Protein AF-A0A3M0YF06-F1 (afdb_monomer_lite)

Radius of gyration: 19.38 Å; chains: 1; bounding box: 62×37×48 Å

Sequence (190 aa):
MRWPSAFAPLLHLPATRWLQIGAAAVLWGRAWQHLWHDAPFRSLLWNEPIMAPLIGRLGLDWQWWVGSAAVDEGIQTAIRLTGVLYLLAGLVAVFAERPMAKKGRWLLGLATCMLVLLAWMYWLEHWRHLAQFLEYTLQVAFPLLLWRAMSGTGALKWTPGMSRALRIAVALTFAAHGLYALGVYPVPGT

pLDDT: mean 92.28, std 9.37, range [46.97, 98.75]

Secondary structure (DSSP, 8-state):
-PPPGGGHHHHTS-HHHHHHHHHHHHHHHHHHHHHHS--THHHHHT-HHHHHHHHHTTT--HHHHHH-HHHHHHHHHHHHHHHHHHHHHHHHHHTTTSHHHHHTHHHHHHHHHHHHHHHHHHHHHTTT-HHHHHHTHHHHHHHHHHHHHTSSSSSPPP-HHHHHHHHHHHHHHHHHHHHHHTTSSPPTT-

Foldseek 3Di:
DDDPPVCVVVVPDDPLQVLLVLLLVLLLVLLCCLQPHPALLCLQCLPCVRPVVVVVVVVDDSCCCVVPPVNVVVNSVVSNVLSVLSNVLSVLSNCLQDQVSLVVLVSLVVNLVVLLVRLVSQCSVQVNQPLSSLLSLLSSLSSVQSSVLSPDPHGRDDDPVSVVSNVVSVCSNVVSVVCVVVVVGDDPPD

Structure (mmCIF, N/CA/C/O backbone):
data_AF-A0A3M0YF06-F1
#
_entry.id   AF-A0A3M0YF06-F1
#
loop_
_atom_site.group_PDB
_atom_site.id
_atom_site.type_symbol
_atom_site.label_atom_id
_atom_site.label_alt_id
_atom_site.label_comp_id
_atom_site.label_asym_id
_atom_site.label_entity_id
_atom_site.label_seq_id
_atom_site.pdbx_PDB_ins_code
_atom_site.Cartn_x
_atom_site.Cartn_y
_atom_site.Cartn_z
_atom_site.occupancy
_atom_site.B_iso_or_equiv
_atom_site.auth_seq_id
_atom_site.auth_comp_id
_atom_site.auth_asym_id
_atom_site.auth_atom_id
_atom_site.pdbx_PDB_model_num
ATOM 1 N N . MET A 1 1 ? -33.705 15.728 6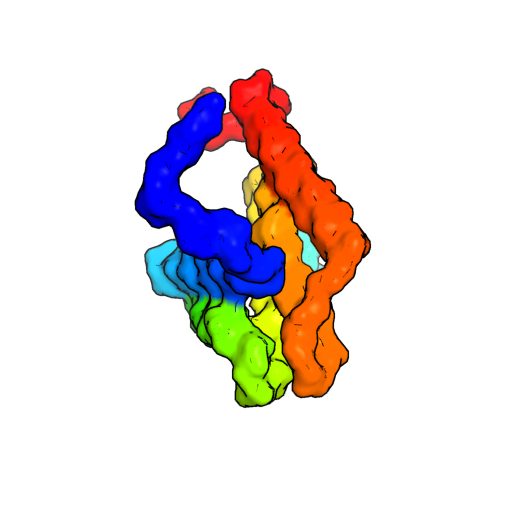.445 1.00 57.69 1 MET A N 1
ATOM 2 C CA . MET A 1 1 ? -33.565 14.570 5.534 1.00 57.69 1 MET A CA 1
ATOM 3 C C . MET A 1 1 ? -33.521 13.308 6.392 1.00 57.69 1 MET A C 1
ATOM 5 O O . MET A 1 1 ? -32.578 13.159 7.159 1.00 57.69 1 MET A O 1
ATOM 9 N N . ARG A 1 2 ? -34.577 12.481 6.403 1.00 58.59 2 ARG A N 1
ATOM 10 C CA . ARG A 1 2 ? -34.585 11.219 7.168 1.00 58.59 2 ARG A CA 1
ATOM 11 C C . ARG A 1 2 ? -33.983 10.135 6.278 1.00 58.59 2 ARG A C 1
ATOM 13 O O . ARG A 1 2 ? -34.489 9.906 5.187 1.00 58.59 2 ARG A O 1
ATOM 20 N N . TRP A 1 3 ? -32.884 9.533 6.718 1.00 58.50 3 TRP A N 1
ATOM 21 C CA . TRP A 1 3 ? -32.275 8.408 6.014 1.00 58.50 3 TRP A CA 1
ATOM 22 C C . TRP A 1 3 ? -33.256 7.223 5.972 1.00 58.50 3 TRP A C 1
ATOM 24 O O . TRP A 1 3 ? -33.981 7.023 6.951 1.00 58.50 3 TRP A O 1
ATOM 34 N N . PRO A 1 4 ? -33.310 6.442 4.877 1.00 73.56 4 PRO A N 1
ATOM 35 C CA . PRO A 1 4 ? -34.167 5.261 4.807 1.00 73.56 4 PRO A CA 1
ATOM 36 C C . PRO A 1 4 ? -33.840 4.288 5.948 1.00 73.56 4 PRO A C 1
ATOM 38 O O . PRO A 1 4 ? -32.666 4.046 6.238 1.00 73.56 4 PRO A O 1
ATOM 41 N N . SER A 1 5 ? -34.866 3.708 6.579 1.00 73.06 5 SER A N 1
ATOM 42 C CA . SER A 1 5 ? -34.737 2.799 7.735 1.00 73.06 5 SER A CA 1
ATOM 43 C C . SER A 1 5 ? -33.795 1.613 7.487 1.00 73.06 5 SER A C 1
ATOM 45 O O . SER A 1 5 ? -33.164 1.127 8.422 1.00 73.06 5 SER A O 1
ATOM 47 N N . ALA A 1 6 ? -33.626 1.209 6.226 1.00 75.81 6 ALA A N 1
ATOM 48 C CA . ALA A 1 6 ? -32.701 0.162 5.800 1.00 75.81 6 ALA A CA 1
ATOM 49 C C . ALA A 1 6 ? -31.216 0.455 6.112 1.00 75.81 6 ALA A C 1
ATOM 51 O O . ALA A 1 6 ? -30.439 -0.480 6.281 1.00 75.81 6 ALA A O 1
ATOM 52 N N . PHE A 1 7 ? -30.807 1.726 6.225 1.00 70.50 7 PHE A N 1
ATOM 53 C CA . PHE A 1 7 ? -29.407 2.103 6.486 1.00 70.50 7 PHE A CA 1
ATOM 54 C C . PHE A 1 7 ? -29.096 2.347 7.966 1.00 70.50 7 PHE A C 1
ATOM 56 O O . PHE A 1 7 ? -27.925 2.476 8.329 1.00 70.50 7 PHE A O 1
ATOM 63 N N . ALA A 1 8 ? -30.113 2.381 8.834 1.00 70.06 8 ALA A N 1
ATOM 64 C CA . ALA A 1 8 ? -29.925 2.604 10.267 1.00 70.06 8 ALA A CA 1
ATOM 65 C C . ALA A 1 8 ? -28.904 1.633 10.904 1.00 70.06 8 ALA A C 1
ATOM 67 O O . ALA A 1 8 ? -28.029 2.110 11.626 1.00 70.06 8 ALA A O 1
ATOM 68 N N . PRO A 1 9 ? -28.889 0.320 10.585 1.00 74.56 9 PRO A N 1
ATOM 69 C CA . PRO A 1 9 ? -27.913 -0.606 11.166 1.00 74.56 9 PRO A CA 1
ATOM 70 C C . PRO A 1 9 ? -26.453 -0.284 10.808 1.00 74.56 9 PRO A C 1
ATOM 72 O O . PRO A 1 9 ? -25.556 -0.504 11.619 1.00 74.56 9 PRO A O 1
ATOM 75 N N . LEU A 1 10 ? -26.202 0.269 9.615 1.00 70.25 10 LEU A N 1
ATOM 76 C CA . LEU A 1 10 ? -24.850 0.599 9.148 1.00 70.25 10 LEU A CA 1
ATOM 77 C C . LEU A 1 10 ? -24.267 1.810 9.887 1.00 70.25 10 LEU A C 1
ATOM 79 O O . LEU A 1 10 ? -23.066 1.852 10.157 1.00 70.25 10 LEU A O 1
ATOM 83 N N . LEU A 1 11 ? -25.114 2.766 10.276 1.00 71.94 11 LEU A N 1
ATOM 84 C CA . LEU A 1 11 ? -24.704 3.948 11.042 1.00 71.94 11 LEU A CA 1
ATOM 85 C C . LEU A 1 11 ? -24.236 3.604 12.465 1.00 71.94 11 LEU A C 1
ATOM 87 O O . LEU A 1 11 ? -23.492 4.378 13.064 1.00 71.94 11 LEU A O 1
ATOM 91 N N . HIS A 1 12 ? -24.631 2.444 12.994 1.00 78.50 12 HIS A N 1
ATOM 92 C CA . HIS A 1 12 ? -24.252 1.987 14.333 1.00 78.50 12 HIS A CA 1
ATOM 93 C C . HIS A 1 12 ? -22.962 1.155 14.364 1.00 78.50 12 HIS A C 1
ATOM 95 O O . HIS A 1 12 ? -22.508 0.769 15.443 1.00 78.50 12 HIS A O 1
ATOM 101 N N . LEU A 1 13 ? -22.345 0.877 13.210 1.00 85.12 13 LEU A N 1
ATOM 102 C CA . LEU A 1 13 ? -21.078 0.152 13.177 1.00 85.12 13 LEU A CA 1
ATOM 103 C C . LEU A 1 13 ? -19.946 0.993 13.790 1.00 85.12 13 LEU A C 1
ATOM 105 O O . LEU A 1 13 ? -19.823 2.185 13.490 1.00 85.12 13 LEU A O 1
ATOM 109 N N . PRO A 1 14 ? -19.059 0.388 14.602 1.00 89.19 14 PRO A N 1
ATOM 110 C CA . PRO A 1 14 ? -17.915 1.105 15.145 1.00 89.19 14 PRO A CA 1
ATOM 111 C C . PRO A 1 14 ? -16.958 1.514 14.017 1.00 89.19 14 PRO A C 1
ATOM 113 O O . PRO A 1 14 ? -16.809 0.806 13.019 1.00 89.19 14 PRO A O 1
ATOM 116 N N . ALA A 1 15 ? -16.235 2.623 14.200 1.00 89.56 15 ALA A N 1
ATOM 117 C CA . ALA A 1 15 ? -15.269 3.132 13.218 1.00 89.56 15 ALA A CA 1
ATOM 118 C C . ALA A 1 15 ? -14.231 2.077 12.781 1.00 89.56 15 ALA A C 1
ATOM 120 O O . ALA A 1 15 ? -13.797 2.049 11.631 1.00 89.56 15 ALA A O 1
ATOM 121 N N . THR A 1 16 ? -13.866 1.160 13.679 1.00 92.38 16 THR A N 1
ATOM 122 C CA . THR A 1 16 ? -12.957 0.043 13.397 1.00 92.38 16 THR A CA 1
ATOM 123 C C . THR A 1 16 ? -13.521 -0.960 12.391 1.00 92.38 16 THR A C 1
ATOM 125 O O . THR A 1 16 ? -12.737 -1.584 11.680 1.00 92.38 16 THR A O 1
ATOM 128 N N . ARG A 1 17 ? -14.847 -1.119 12.291 1.00 94.31 17 ARG A N 1
ATOM 129 C CA . ARG A 1 17 ? -15.477 -1.988 11.287 1.00 94.31 17 ARG A CA 1
ATOM 130 C C . ARG A 1 17 ? -15.431 -1.346 9.905 1.00 94.31 17 ARG A C 1
ATOM 132 O O . ARG A 1 17 ? -15.054 -2.011 8.949 1.00 94.31 17 ARG A O 1
ATOM 139 N N . TRP A 1 18 ? -15.718 -0.049 9.811 1.00 93.81 18 TRP A N 1
ATOM 140 C CA . TRP A 1 18 ? -15.544 0.708 8.566 1.00 93.81 18 TRP A CA 1
ATOM 141 C C . TRP A 1 18 ? -14.097 0.682 8.074 1.00 93.81 18 TRP A C 1
ATOM 143 O O . TRP A 1 18 ? -13.849 0.540 6.881 1.00 93.81 18 TRP A O 1
ATOM 153 N N . LEU A 1 19 ? -13.142 0.738 9.002 1.00 95.12 19 LEU A N 1
ATOM 154 C CA . LEU A 1 19 ? -11.723 0.620 8.693 1.00 95.12 19 LEU A CA 1
ATOM 155 C C . LEU A 1 19 ? -11.355 -0.755 8.108 1.00 95.12 19 LEU A C 1
ATOM 157 O O . LEU A 1 19 ? -10.596 -0.815 7.144 1.00 95.12 19 LEU A O 1
ATOM 161 N N . GLN A 1 20 ? -11.913 -1.842 8.656 1.00 97.06 20 GLN A N 1
ATOM 162 C CA . GLN A 1 20 ? -11.750 -3.198 8.111 1.00 97.06 20 GLN A CA 1
ATOM 163 C C . GLN A 1 20 ? -12.324 -3.304 6.699 1.00 97.06 20 GLN A C 1
ATOM 165 O O . GLN A 1 20 ? -11.632 -3.772 5.800 1.00 97.06 20 GLN A O 1
ATOM 170 N N . ILE A 1 21 ? -13.560 -2.831 6.501 1.00 96.88 21 ILE A N 1
ATOM 171 C CA . ILE A 1 21 ? -14.246 -2.868 5.202 1.00 96.88 21 ILE A CA 1
ATOM 172 C C . ILE A 1 21 ? -13.453 -2.075 4.160 1.00 96.88 21 ILE A C 1
ATOM 174 O O . ILE A 1 21 ? -13.174 -2.599 3.087 1.00 96.88 21 ILE A O 1
ATOM 178 N N . GLY A 1 22 ? -13.038 -0.847 4.485 1.00 97.50 22 GLY A N 1
ATOM 179 C CA . GLY A 1 22 ? -12.260 -0.008 3.574 1.00 97.50 22 GLY A CA 1
ATOM 180 C C . GLY A 1 22 ? -10.907 -0.624 3.213 1.00 97.50 22 GLY A C 1
ATOM 181 O O . GLY A 1 22 ? -10.552 -0.674 2.038 1.00 97.50 22 GLY A O 1
ATOM 182 N N . ALA A 1 23 ? -10.176 -1.163 4.195 1.00 98.31 23 ALA A N 1
ATOM 183 C CA . ALA A 1 23 ? -8.904 -1.836 3.936 1.00 98.31 23 ALA A CA 1
ATOM 184 C C . ALA A 1 23 ? -9.083 -3.097 3.077 1.00 98.31 23 ALA A C 1
ATOM 186 O O . ALA A 1 23 ? -8.336 -3.282 2.120 1.00 98.31 23 ALA A O 1
ATOM 187 N N . ALA A 1 24 ? -10.079 -3.935 3.379 1.00 98.56 24 ALA A N 1
ATOM 188 C CA . ALA A 1 24 ? -10.372 -5.132 2.595 1.00 98.56 24 ALA A CA 1
ATOM 189 C C . ALA A 1 24 ? -10.780 -4.779 1.157 1.00 98.56 24 ALA A C 1
ATOM 191 O O . ALA A 1 24 ? -10.251 -5.367 0.221 1.00 98.56 24 ALA A O 1
ATOM 192 N N . ALA A 1 25 ? -11.650 -3.781 0.973 1.00 98.44 25 ALA A N 1
ATOM 193 C CA . ALA A 1 25 ? -12.094 -3.335 -0.344 1.00 98.44 25 ALA A CA 1
ATOM 194 C C . ALA A 1 25 ? -10.930 -2.816 -1.203 1.00 98.44 25 ALA A C 1
ATOM 196 O O . ALA A 1 25 ? -10.793 -3.226 -2.354 1.00 98.44 25 ALA A O 1
ATOM 197 N N . VAL A 1 26 ? -10.055 -1.973 -0.638 1.00 98.44 26 VAL A N 1
ATOM 198 C CA . VAL A 1 26 ? -8.858 -1.485 -1.344 1.00 98.44 26 VAL A CA 1
ATOM 199 C C . VAL A 1 26 ? -7.937 -2.644 -1.715 1.00 98.44 26 VAL A C 1
ATOM 201 O O . VAL A 1 26 ? -7.529 -2.759 -2.869 1.00 98.44 26 VAL A O 1
ATOM 204 N N . LEU A 1 27 ? -7.612 -3.510 -0.753 1.00 98.75 27 LEU A N 1
ATOM 205 C CA . LEU A 1 27 ? -6.667 -4.602 -0.969 1.00 98.75 27 LEU A CA 1
ATOM 206 C C . LEU A 1 27 ? -7.202 -5.623 -1.973 1.00 98.75 27 LEU A C 1
ATOM 208 O O . LEU A 1 27 ? -6.467 -6.033 -2.861 1.00 98.75 27 LEU A O 1
ATOM 212 N N . TRP A 1 28 ? -8.476 -5.996 -1.906 1.00 98.69 28 TRP A N 1
ATOM 213 C CA . TRP A 1 28 ? -9.060 -6.926 -2.873 1.00 98.69 28 TRP A CA 1
ATOM 214 C C . TRP A 1 28 ? -9.258 -6.309 -4.254 1.00 98.69 28 TRP A C 1
ATOM 216 O O . TRP A 1 28 ? -8.996 -6.986 -5.245 1.00 98.69 28 TRP A O 1
ATOM 226 N N . GLY A 1 29 ? -9.618 -5.025 -4.348 1.00 98.31 29 GLY A N 1
ATOM 227 C CA . GLY A 1 29 ? -9.630 -4.319 -5.632 1.00 98.31 29 GLY A CA 1
ATOM 228 C C . GLY A 1 29 ? -8.241 -4.286 -6.277 1.00 98.31 29 GLY A C 1
ATOM 229 O O . GLY A 1 29 ? -8.093 -4.562 -7.467 1.00 98.31 29 GLY A O 1
ATOM 230 N N . ARG A 1 30 ? -7.196 -4.039 -5.479 1.00 98.00 30 ARG A N 1
ATOM 231 C CA . ARG A 1 30 ? -5.801 -4.048 -5.947 1.00 98.00 30 ARG A CA 1
ATOM 232 C C . ARG A 1 30 ? -5.302 -5.454 -6.268 1.00 98.00 30 ARG A C 1
ATOM 234 O O . ARG A 1 30 ? -4.587 -5.617 -7.253 1.00 98.00 30 ARG A O 1
ATOM 241 N N . ALA A 1 31 ? -5.714 -6.463 -5.502 1.00 98.56 31 ALA A N 1
ATOM 242 C CA . ALA A 1 31 ? -5.454 -7.865 -5.809 1.00 98.56 31 ALA A CA 1
ATOM 243 C C . ALA A 1 31 ? -6.049 -8.243 -7.166 1.00 98.56 31 ALA A C 1
ATOM 245 O O . ALA A 1 31 ? -5.346 -8.811 -7.996 1.00 98.56 31 ALA A O 1
ATOM 246 N N . TRP A 1 32 ? -7.305 -7.858 -7.417 1.00 98.44 32 TRP A N 1
ATOM 247 C CA . TRP A 1 32 ? -7.946 -8.069 -8.709 1.00 98.44 32 TRP A CA 1
ATOM 248 C C . TRP A 1 32 ? -7.145 -7.426 -9.847 1.00 98.44 32 TRP A C 1
ATOM 250 O O . TRP A 1 32 ? -6.790 -8.084 -10.823 1.00 98.44 32 TRP A O 1
ATOM 260 N N . GLN A 1 33 ? -6.766 -6.159 -9.687 1.00 97.69 33 GLN A N 1
ATOM 261 C CA . GLN A 1 33 ? -5.951 -5.472 -10.687 1.00 97.69 33 GLN A CA 1
ATOM 262 C C . GLN A 1 33 ? -4.632 -6.194 -10.982 1.00 97.69 33 GLN A C 1
ATOM 264 O O . GLN A 1 33 ? -4.299 -6.353 -12.141 1.00 97.69 33 GLN A O 1
ATOM 269 N N . HIS A 1 34 ? -3.916 -6.694 -9.977 1.00 98.19 34 HIS A N 1
ATOM 270 C CA . HIS A 1 34 ? -2.615 -7.342 -10.193 1.00 98.19 34 HIS A CA 1
ATOM 271 C C . HIS A 1 34 ? -2.711 -8.784 -10.715 1.00 98.19 34 HIS A C 1
ATOM 273 O O . HIS A 1 34 ? -1.773 -9.288 -11.329 1.00 98.19 34 HIS A O 1
ATOM 279 N N . LEU A 1 35 ? -3.801 -9.495 -10.422 1.00 98.06 35 LEU A N 1
ATOM 280 C CA . LEU A 1 35 ? -3.960 -10.892 -10.833 1.00 98.06 35 LEU A CA 1
ATOM 281 C C . LEU A 1 35 ? -4.481 -11.022 -12.267 1.00 98.06 35 LEU A C 1
ATOM 283 O O . LEU A 1 35 ? -4.109 -11.973 -12.956 1.00 98.06 35 LEU A O 1
ATOM 287 N N . TRP A 1 36 ? -5.315 -10.078 -12.709 1.00 96.25 36 TRP A N 1
ATOM 288 C CA . TRP A 1 36 ? -5.974 -10.129 -14.019 1.00 96.25 36 TRP A CA 1
ATOM 289 C C . TRP A 1 36 ? -5.577 -9.002 -14.974 1.00 96.25 36 TRP A C 1
ATOM 291 O O . TRP A 1 36 ? -5.829 -9.118 -16.172 1.00 96.25 36 TRP A O 1
ATOM 301 N N . HIS A 1 37 ? -4.952 -7.936 -14.479 1.00 94.62 37 HIS A N 1
ATOM 302 C CA . HIS A 1 37 ? -4.468 -6.822 -15.290 1.00 94.62 37 HIS A CA 1
ATOM 303 C C . HIS A 1 37 ? -2.975 -6.576 -15.028 1.00 94.62 37 HIS A C 1
ATOM 305 O O . HIS A 1 37 ? -2.361 -7.209 -14.166 1.00 94.62 37 HIS A O 1
ATOM 311 N N . ASP A 1 38 ? -2.375 -5.685 -15.815 1.00 92.81 38 ASP A N 1
ATOM 312 C CA . ASP A 1 38 ? -0.985 -5.285 -15.610 1.00 92.81 38 ASP A CA 1
ATOM 313 C C . ASP A 1 38 ? -0.872 -4.225 -14.501 1.00 92.81 38 ASP A C 1
ATOM 315 O O . ASP A 1 38 ? -1.839 -3.526 -14.174 1.00 92.81 38 ASP A O 1
ATOM 319 N N . ALA A 1 39 ? 0.317 -4.102 -13.918 1.00 95.38 39 ALA A N 1
ATOM 320 C CA . ALA A 1 39 ? 0.646 -3.057 -12.952 1.00 95.38 39 ALA A CA 1
ATOM 321 C C . ALA A 1 39 ? 1.952 -2.368 -13.376 1.00 95.38 39 ALA A C 1
ATOM 323 O O . ALA A 1 39 ? 2.803 -3.011 -13.991 1.00 95.38 39 ALA A O 1
ATOM 324 N N . PRO A 1 40 ? 2.170 -1.088 -13.022 1.00 95.88 40 PRO A N 1
ATOM 325 C CA . PRO A 1 40 ? 3.246 -0.271 -13.588 1.00 95.88 40 PRO A CA 1
ATOM 326 C C . PRO A 1 40 ? 4.645 -0.604 -13.037 1.00 95.88 40 PRO A C 1
ATOM 328 O O . PRO A 1 40 ? 5.480 0.274 -12.870 1.00 95.88 40 PRO A O 1
ATOM 331 N N . PHE A 1 41 ? 4.959 -1.871 -12.767 1.00 97.56 41 PHE A N 1
ATOM 332 C CA . PHE A 1 41 ? 6.285 -2.297 -12.305 1.00 97.56 41 PHE A CA 1
ATOM 333 C C . PHE A 1 41 ? 7.378 -1.921 -13.308 1.00 97.56 41 PHE A C 1
ATOM 335 O O . PHE A 1 41 ? 8.477 -1.525 -12.920 1.00 97.56 41 PHE A O 1
ATOM 342 N N . ARG A 1 42 ? 7.051 -1.971 -14.602 1.00 96.25 42 ARG A N 1
ATOM 343 C CA . ARG A 1 42 ? 7.933 -1.567 -15.702 1.00 96.25 42 ARG A CA 1
ATOM 344 C C . ARG A 1 42 ? 8.274 -0.074 -15.668 1.00 96.25 42 ARG A C 1
ATOM 346 O O . ARG A 1 42 ? 9.379 0.282 -16.062 1.00 96.25 42 ARG A O 1
ATOM 353 N N . SER A 1 43 ? 7.412 0.788 -15.111 1.00 95.00 43 SER A N 1
ATOM 354 C CA . SER A 1 43 ? 7.709 2.228 -14.980 1.00 95.00 43 SER A CA 1
ATOM 355 C C . SER A 1 43 ? 8.909 2.501 -14.066 1.00 95.00 43 SER A C 1
ATOM 357 O O . SER A 1 43 ? 9.580 3.523 -14.214 1.00 95.00 43 SER A O 1
ATOM 359 N N . LEU A 1 44 ? 9.199 1.572 -13.147 1.00 95.69 44 LEU A N 1
ATOM 360 C CA . LEU A 1 44 ? 10.388 1.575 -12.305 1.00 95.69 44 LEU A CA 1
ATOM 361 C C . LEU A 1 44 ? 11.492 0.683 -12.885 1.00 95.69 44 LEU A C 1
ATOM 363 O O . LEU A 1 44 ? 12.620 1.138 -13.044 1.00 95.69 44 LEU A O 1
ATOM 367 N N . LEU A 1 45 ? 11.182 -0.578 -13.197 1.00 96.69 45 LEU A N 1
ATOM 368 C CA . LEU A 1 45 ? 12.185 -1.594 -13.542 1.00 96.69 45 LEU A CA 1
ATOM 369 C C . LEU A 1 45 ? 12.815 -1.394 -14.928 1.00 96.69 45 LEU A C 1
ATOM 371 O O . LEU A 1 45 ? 13.926 -1.872 -15.159 1.00 96.69 45 LEU A O 1
ATOM 375 N N . TRP A 1 46 ? 12.153 -0.646 -15.811 1.00 96.75 46 TRP A N 1
ATOM 376 C CA . TRP A 1 46 ? 12.701 -0.177 -17.087 1.00 96.75 46 TRP A CA 1
ATOM 377 C C . TRP A 1 46 ? 13.002 1.327 -17.091 1.00 96.75 46 TRP A C 1
ATOM 379 O O . TRP A 1 46 ? 13.191 1.933 -18.143 1.00 96.75 46 TRP A O 1
ATOM 389 N N . ASN A 1 47 ? 13.125 1.943 -15.915 1.00 95.69 47 ASN A N 1
ATOM 390 C CA . ASN A 1 47 ? 13.629 3.305 -15.805 1.00 95.69 47 ASN A CA 1
ATOM 391 C C . ASN A 1 47 ? 15.164 3.307 -15.828 1.00 95.69 47 ASN A C 1
ATOM 393 O O . ASN A 1 47 ? 15.792 3.041 -14.804 1.00 95.69 47 ASN A O 1
ATOM 397 N N . GLU A 1 48 ? 15.769 3.614 -16.978 1.00 95.69 48 GLU A N 1
ATOM 398 C CA . GLU A 1 48 ? 17.229 3.559 -17.165 1.00 95.69 48 GLU A CA 1
ATOM 399 C C . GLU A 1 48 ? 18.016 4.358 -16.110 1.00 95.69 48 GLU A C 1
ATOM 401 O O . GLU A 1 48 ? 18.881 3.763 -15.461 1.00 95.69 48 GLU A O 1
ATOM 406 N N . PRO A 1 49 ? 17.691 5.637 -15.819 1.00 95.44 49 PRO A N 1
ATOM 407 C CA . PRO A 1 49 ? 18.410 6.401 -14.797 1.00 95.44 49 PRO A CA 1
ATOM 408 C C . PRO A 1 49 ? 18.385 5.777 -13.395 1.00 95.44 49 PRO A C 1
ATOM 410 O O . PRO A 1 49 ? 19.319 5.980 -12.619 1.00 95.44 49 PRO A O 1
ATOM 413 N N . ILE A 1 50 ? 17.319 5.051 -13.047 1.00 94.62 50 ILE A N 1
ATOM 414 C CA . ILE A 1 50 ? 17.177 4.410 -11.733 1.00 94.62 50 ILE A CA 1
ATOM 415 C C . ILE A 1 50 ? 17.833 3.028 -11.733 1.00 94.62 50 ILE A C 1
ATOM 417 O O . ILE A 1 50 ? 18.559 2.691 -10.798 1.00 94.62 50 ILE A O 1
ATOM 421 N N . MET A 1 51 ? 17.567 2.218 -12.756 1.00 96.75 51 MET A N 1
ATOM 422 C CA . MET A 1 51 ? 17.873 0.790 -12.742 1.00 96.75 51 MET A CA 1
ATOM 423 C C . MET A 1 51 ? 19.232 0.444 -13.334 1.00 96.75 51 MET A C 1
ATOM 425 O O . MET A 1 51 ? 19.882 -0.447 -12.788 1.00 96.75 51 MET A O 1
ATOM 429 N N . ALA A 1 52 ? 19.707 1.145 -14.370 1.00 96.88 52 ALA A N 1
ATOM 430 C CA . ALA A 1 52 ? 21.000 0.845 -14.991 1.00 96.88 52 ALA A CA 1
ATOM 431 C C . ALA A 1 52 ? 22.169 0.873 -13.979 1.00 96.88 52 ALA A C 1
ATOM 433 O O . ALA A 1 52 ? 22.950 -0.083 -13.949 1.00 96.88 52 ALA A O 1
ATOM 434 N N . PRO A 1 53 ? 22.268 1.855 -13.053 1.00 97.00 53 PRO A N 1
ATOM 435 C CA . PRO A 1 53 ? 23.313 1.842 -12.028 1.00 97.00 53 PRO A CA 1
ATOM 436 C C . PRO A 1 53 ? 23.192 0.680 -11.032 1.00 97.00 53 PRO A C 1
ATOM 438 O O . PRO A 1 53 ? 24.194 0.266 -10.451 1.00 97.00 53 PRO A O 1
ATOM 441 N N . LEU A 1 54 ? 21.979 0.172 -10.788 1.00 96.88 54 LEU A N 1
ATOM 442 C CA . LEU A 1 54 ? 21.729 -0.916 -9.839 1.00 96.88 54 LEU A CA 1
ATOM 443 C C . LEU A 1 54 ? 22.084 -2.272 -10.447 1.00 96.88 54 LEU A C 1
ATOM 445 O O . LEU A 1 54 ? 22.806 -3.047 -9.823 1.00 96.88 54 LEU A O 1
ATOM 449 N N . ILE A 1 55 ? 21.627 -2.539 -11.669 1.00 96.69 55 ILE A N 1
ATOM 450 C CA . ILE A 1 55 ? 21.929 -3.793 -12.370 1.00 96.69 55 ILE A CA 1
ATOM 451 C C . ILE A 1 55 ? 23.390 -3.839 -12.837 1.00 96.69 55 ILE A C 1
ATOM 453 O O . ILE A 1 55 ? 23.995 -4.908 -12.840 1.00 96.69 55 ILE A O 1
ATOM 457 N N . GLY A 1 56 ? 23.999 -2.684 -13.127 1.00 96.38 56 GLY A N 1
ATOM 458 C CA . GLY A 1 56 ? 25.419 -2.591 -13.460 1.00 96.38 56 GLY A CA 1
ATOM 459 C C . GLY A 1 56 ? 26.321 -3.042 -12.307 1.00 96.38 56 GLY A C 1
ATOM 460 O O . GLY A 1 56 ? 27.353 -3.665 -12.541 1.00 96.38 56 GLY A O 1
ATOM 461 N N . ARG A 1 57 ? 25.901 -2.848 -11.044 1.00 96.81 57 ARG A N 1
ATOM 462 C CA . ARG A 1 57 ? 26.599 -3.414 -9.866 1.00 96.81 57 ARG A CA 1
ATOM 463 C C . ARG A 1 57 ? 26.540 -4.941 -9.808 1.00 96.81 57 ARG A C 1
ATOM 465 O O . ARG A 1 57 ? 27.351 -5.545 -9.115 1.00 96.81 57 ARG A O 1
ATOM 472 N N . LEU A 1 58 ? 25.590 -5.550 -10.514 1.00 95.00 58 LEU A N 1
ATOM 473 C CA . LEU A 1 58 ? 25.458 -6.997 -10.678 1.00 95.00 58 LEU A CA 1
ATOM 474 C C . LEU A 1 58 ? 26.148 -7.498 -11.961 1.00 95.00 58 LEU A C 1
ATOM 476 O O . LEU A 1 58 ? 26.055 -8.681 -12.271 1.00 95.00 58 LEU A O 1
ATOM 480 N N . GLY A 1 59 ? 26.829 -6.615 -12.707 1.00 96.12 59 GLY A N 1
ATOM 481 C CA . GLY A 1 59 ? 27.502 -6.945 -13.966 1.00 96.12 59 GLY A CA 1
ATOM 482 C C . GLY A 1 59 ? 26.558 -7.145 -15.154 1.00 96.12 59 GLY A C 1
ATOM 483 O O . GLY A 1 59 ? 26.962 -7.744 -16.147 1.00 96.12 59 GLY A O 1
ATOM 484 N N . LEU A 1 60 ? 25.308 -6.684 -15.056 1.00 96.00 60 LEU A N 1
ATOM 485 C CA . LEU A 1 60 ? 24.309 -6.832 -16.114 1.00 96.00 60 LEU A CA 1
ATOM 486 C C . LEU A 1 60 ? 24.297 -5.612 -17.040 1.00 96.00 60 LEU A C 1
ATOM 488 O O . LEU A 1 60 ? 24.375 -4.473 -16.579 1.00 96.00 60 LEU A O 1
ATOM 492 N N . ASP A 1 61 ? 24.150 -5.868 -18.340 1.00 96.25 61 ASP A N 1
ATOM 493 C CA . ASP A 1 61 ? 23.983 -4.835 -19.360 1.00 96.25 61 ASP A CA 1
ATOM 494 C C . ASP A 1 61 ? 22.526 -4.346 -19.442 1.00 96.25 61 ASP A C 1
ATOM 496 O O . ASP A 1 61 ? 21.578 -5.119 -19.270 1.00 96.25 61 ASP A O 1
ATOM 500 N N . TRP A 1 62 ? 22.351 -3.054 -19.730 1.00 97.62 62 TRP A N 1
ATOM 501 C CA . TRP A 1 62 ? 21.032 -2.433 -19.832 1.00 97.62 62 TRP A CA 1
ATOM 502 C C . TRP A 1 62 ? 20.202 -2.999 -20.985 1.00 97.62 62 TRP A C 1
ATOM 504 O O . TRP A 1 62 ? 19.033 -3.326 -20.777 1.00 97.62 62 TRP A O 1
ATOM 514 N N . GLN A 1 63 ? 20.795 -3.166 -22.173 1.00 97.38 63 GLN A N 1
ATOM 515 C CA . GLN A 1 63 ? 20.082 -3.685 -23.345 1.00 97.38 63 GLN A CA 1
ATOM 516 C C . GLN A 1 63 ? 1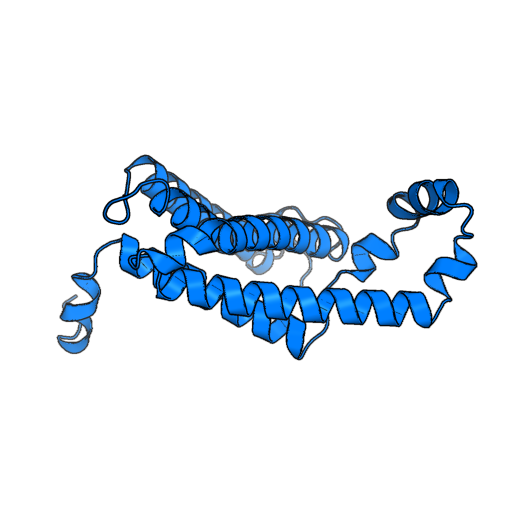9.657 -5.134 -23.123 1.00 97.38 63 GLN A C 1
ATOM 518 O O . GLN A 1 63 ? 18.533 -5.510 -23.457 1.00 97.38 63 GLN A O 1
ATOM 523 N N . TRP A 1 64 ? 20.518 -5.931 -22.485 1.00 96.81 64 TRP A N 1
ATOM 524 C CA . TRP A 1 64 ? 20.137 -7.273 -22.054 1.00 96.81 64 TRP A CA 1
ATOM 525 C C . TRP A 1 64 ? 18.971 -7.248 -21.056 1.00 96.81 64 TRP A C 1
ATOM 527 O O . TRP A 1 64 ? 18.019 -8.005 -21.218 1.00 96.81 64 TRP A O 1
ATOM 537 N N . TRP A 1 65 ? 19.006 -6.372 -20.047 1.00 97.19 65 TRP A N 1
ATOM 538 C CA . TRP A 1 65 ? 17.974 -6.303 -19.006 1.00 97.19 65 TRP A CA 1
ATOM 539 C C . TRP A 1 65 ? 16.586 -5.971 -19.555 1.00 97.19 65 TRP A C 1
ATOM 541 O O . TRP A 1 65 ? 15.618 -6.653 -19.217 1.00 97.19 65 TRP A O 1
ATOM 551 N N . VAL A 1 66 ? 16.479 -4.953 -20.411 1.00 97.25 66 VAL A N 1
ATOM 552 C CA . VAL A 1 66 ? 15.186 -4.552 -20.995 1.00 97.25 66 VAL A CA 1
ATOM 553 C C . VAL A 1 66 ? 14.745 -5.459 -22.145 1.00 97.25 66 VAL A C 1
ATOM 555 O O . VAL A 1 66 ? 13.548 -5.600 -22.375 1.00 97.25 66 VAL A O 1
ATOM 558 N N . GLY A 1 67 ? 15.688 -6.090 -22.853 1.00 97.19 67 GLY A N 1
ATOM 559 C CA . GLY A 1 67 ? 15.408 -7.003 -23.966 1.00 97.19 67 GLY A CA 1
ATOM 560 C C . GLY A 1 67 ? 15.179 -8.464 -23.559 1.00 97.19 67 GLY A C 1
ATOM 561 O O . GLY A 1 67 ? 14.820 -9.286 -24.403 1.00 97.19 67 GLY A O 1
ATOM 562 N N . SER A 1 68 ? 15.401 -8.821 -22.292 1.00 97.19 68 SER A N 1
ATOM 563 C CA . SER A 1 68 ? 15.309 -10.202 -21.811 1.00 97.19 68 SER A CA 1
ATOM 564 C C . SER A 1 68 ? 13.868 -10.616 -21.510 1.00 97.19 68 SER A C 1
ATOM 566 O O . SER A 1 68 ? 13.234 -10.102 -20.587 1.00 97.19 68 SER A O 1
ATOM 568 N N . ALA A 1 69 ? 13.387 -11.642 -22.218 1.00 97.56 69 ALA A N 1
ATOM 569 C CA . ALA A 1 69 ? 12.092 -12.267 -21.943 1.00 97.56 69 ALA A CA 1
ATOM 570 C C . ALA A 1 69 ? 12.003 -12.828 -20.511 1.00 97.56 69 ALA A C 1
ATOM 572 O O . ALA A 1 69 ? 10.965 -12.720 -19.868 1.00 97.56 69 ALA A O 1
ATOM 573 N N . ALA A 1 70 ? 13.107 -13.357 -19.971 1.00 97.31 70 ALA A N 1
ATOM 574 C CA . ALA A 1 70 ? 13.142 -13.879 -18.606 1.00 97.31 70 ALA A CA 1
ATOM 575 C C . ALA A 1 70 ? 12.965 -12.772 -17.551 1.00 97.31 70 ALA A C 1
ATOM 577 O O . ALA A 1 70 ? 12.341 -12.996 -16.513 1.00 97.31 70 ALA A O 1
ATOM 578 N N . VAL A 1 71 ? 13.497 -11.569 -17.809 1.00 97.38 71 VAL A N 1
ATOM 579 C CA . VAL A 1 71 ? 13.279 -10.410 -16.931 1.00 97.38 71 VAL A CA 1
ATOM 580 C C . VAL A 1 71 ? 11.811 -9.999 -16.980 1.00 97.38 71 VAL A C 1
ATOM 582 O O . VAL A 1 71 ? 11.205 -9.836 -15.922 1.00 97.38 71 VAL A O 1
ATOM 585 N N . ASP A 1 72 ? 11.216 -9.898 -18.170 1.00 97.75 72 ASP A N 1
ATOM 586 C CA . ASP A 1 72 ? 9.804 -9.528 -18.319 1.00 97.75 72 ASP A CA 1
ATOM 587 C C . ASP A 1 72 ? 8.848 -10.541 -17.654 1.00 97.75 72 ASP A C 1
ATOM 589 O O . ASP A 1 72 ? 7.947 -10.155 -16.904 1.00 97.75 72 ASP A O 1
ATOM 593 N N . GLU A 1 73 ? 9.098 -11.844 -17.811 1.00 98.06 73 GLU A N 1
ATOM 594 C CA . GLU A 1 73 ? 8.363 -12.901 -17.100 1.00 98.06 73 GLU A CA 1
ATOM 595 C C . GLU A 1 73 ? 8.530 -12.804 -15.575 1.00 98.06 73 GLU A C 1
ATOM 597 O O . GLU A 1 73 ? 7.573 -13.010 -14.813 1.00 98.06 73 GLU A O 1
ATOM 602 N N . GLY A 1 74 ? 9.731 -12.449 -15.111 1.00 98.19 74 GLY A N 1
ATOM 603 C CA . GLY A 1 74 ? 10.012 -12.170 -13.705 1.00 98.19 74 GLY A CA 1
ATOM 604 C C . GLY A 1 74 ? 9.196 -10.989 -13.175 1.00 98.19 74 GLY A C 1
ATOM 605 O O . GLY A 1 74 ? 8.595 -11.089 -12.100 1.00 98.19 74 GLY A O 1
ATOM 606 N N . ILE A 1 75 ? 9.099 -9.903 -13.949 1.00 98.12 75 ILE A N 1
ATOM 607 C CA . ILE A 1 75 ? 8.251 -8.744 -13.634 1.00 98.12 75 ILE A CA 1
ATOM 608 C C . ILE A 1 75 ? 6.784 -9.172 -13.555 1.00 98.12 75 ILE A C 1
ATOM 610 O O . ILE A 1 75 ? 6.111 -8.879 -12.563 1.00 98.12 75 ILE A O 1
ATOM 614 N N . GLN A 1 76 ? 6.298 -9.927 -14.542 1.00 98.12 76 GLN A N 1
ATOM 615 C CA . GLN A 1 76 ? 4.914 -10.400 -14.559 1.00 98.12 76 GLN A CA 1
ATOM 616 C C . GLN A 1 76 ? 4.595 -11.295 -13.355 1.00 98.12 76 GLN A C 1
ATOM 618 O O . GLN A 1 76 ? 3.513 -11.213 -12.764 1.00 98.12 76 GLN A O 1
ATOM 623 N N . THR A 1 77 ? 5.548 -12.136 -12.961 1.00 98.31 77 THR A N 1
ATOM 624 C CA . THR A 1 77 ? 5.435 -12.979 -11.769 1.00 98.31 77 THR A CA 1
ATOM 625 C C . THR A 1 77 ? 5.382 -12.127 -10.503 1.00 98.31 77 THR A C 1
ATOM 627 O O . THR A 1 77 ? 4.512 -12.349 -9.659 1.00 98.31 77 THR A O 1
ATOM 630 N N . ALA A 1 78 ? 6.243 -11.113 -10.378 1.00 98.31 78 ALA A N 1
ATOM 631 C CA . ALA A 1 78 ? 6.248 -10.196 -9.238 1.00 98.31 78 ALA A CA 1
ATOM 632 C C . ALA A 1 78 ? 4.920 -9.427 -9.100 1.00 98.31 78 ALA A C 1
ATOM 634 O O . ALA A 1 78 ? 4.401 -9.291 -7.986 1.00 98.31 78 ALA A O 1
ATOM 635 N N . ILE A 1 79 ? 4.328 -8.994 -10.218 1.00 98.38 79 ILE A N 1
ATOM 636 C CA . ILE A 1 79 ? 2.999 -8.367 -10.248 1.00 98.38 79 ILE A CA 1
ATOM 637 C C . ILE A 1 79 ? 1.950 -9.322 -9.666 1.00 98.38 79 ILE A C 1
ATOM 639 O O . ILE A 1 79 ? 1.260 -8.972 -8.704 1.00 98.38 79 ILE A O 1
ATOM 643 N N . ARG A 1 80 ? 1.879 -10.562 -10.164 1.00 98.56 80 ARG A N 1
ATOM 644 C CA . ARG A 1 80 ? 0.903 -11.556 -9.682 1.00 98.56 80 ARG A CA 1
ATOM 645 C C . ARG A 1 80 ? 1.106 -11.901 -8.206 1.00 98.56 80 ARG A C 1
ATOM 647 O O . ARG A 1 80 ? 0.131 -11.950 -7.456 1.00 98.56 80 ARG A O 1
ATOM 654 N N . LEU A 1 81 ? 2.351 -12.082 -7.759 1.00 98.50 81 LEU A N 1
ATOM 655 C CA . LEU A 1 81 ? 2.674 -12.326 -6.346 1.00 98.50 81 LEU A CA 1
ATOM 656 C C . LEU A 1 81 ? 2.244 -11.158 -5.448 1.00 98.50 81 LEU A C 1
ATOM 658 O O . LEU A 1 81 ? 1.750 -11.382 -4.342 1.00 98.50 81 LEU A O 1
ATOM 662 N N . THR A 1 82 ? 2.362 -9.923 -5.936 1.00 98.62 82 THR A N 1
ATOM 663 C CA . THR A 1 82 ? 1.865 -8.729 -5.238 1.00 98.62 82 THR A CA 1
ATOM 664 C C . THR A 1 82 ? 0.336 -8.748 -5.137 1.00 98.62 82 THR A C 1
ATOM 666 O O . THR A 1 82 ? -0.221 -8.444 -4.081 1.00 98.62 82 THR A O 1
ATOM 669 N N . GLY A 1 83 ? -0.353 -9.217 -6.181 1.00 98.62 83 GLY A N 1
ATOM 670 C CA . GLY A 1 83 ? -1.791 -9.487 -6.139 1.00 98.62 83 GLY A CA 1
ATOM 671 C C . GLY A 1 83 ? -2.184 -10.524 -5.082 1.00 98.62 83 GLY A C 1
ATOM 672 O O . GLY A 1 83 ? -3.106 -10.287 -4.298 1.00 98.62 83 GLY A O 1
ATOM 673 N N . VAL A 1 84 ? -1.447 -11.636 -4.987 1.00 98.75 84 VAL A N 1
ATOM 674 C CA . VAL A 1 84 ? -1.658 -12.655 -3.938 1.00 98.75 84 VAL A CA 1
ATOM 675 C C . VAL A 1 84 ? -1.416 -12.072 -2.543 1.00 98.75 84 VAL A C 1
ATOM 677 O O . VAL A 1 84 ? -2.223 -12.291 -1.637 1.00 98.75 84 VAL A O 1
ATOM 680 N N . LEU A 1 85 ? -0.353 -11.284 -2.362 1.00 98.69 85 LEU A N 1
ATOM 681 C CA . LEU A 1 85 ? -0.088 -10.571 -1.111 1.00 98.69 85 LEU A CA 1
ATOM 682 C C . LEU A 1 85 ? -1.279 -9.689 -0.713 1.00 98.69 85 LEU A C 1
ATOM 684 O O . LEU A 1 85 ? -1.717 -9.747 0.438 1.00 98.69 85 LEU A O 1
ATOM 688 N N . TYR A 1 86 ? -1.822 -8.898 -1.641 1.00 98.75 86 TYR A N 1
ATOM 689 C CA . TYR A 1 86 ? -2.988 -8.059 -1.369 1.00 98.75 86 TYR A CA 1
ATOM 690 C C . TYR A 1 86 ? -4.235 -8.878 -1.029 1.00 98.75 86 TYR A C 1
ATOM 692 O O . TYR A 1 86 ? -4.953 -8.522 -0.093 1.00 98.75 86 TYR A O 1
ATOM 700 N N . LEU A 1 87 ? -4.464 -10.003 -1.709 1.00 98.62 87 LEU A N 1
ATOM 701 C CA . LEU A 1 87 ? -5.578 -10.903 -1.408 1.00 98.62 87 LEU A CA 1
ATOM 702 C C . LEU A 1 87 ? -5.503 -11.425 0.037 1.00 98.62 87 LEU A C 1
ATOM 704 O O . LEU A 1 87 ? -6.473 -11.314 0.796 1.00 98.62 87 LEU A O 1
ATOM 708 N N . LEU A 1 88 ? -4.332 -11.935 0.433 1.00 98.50 88 LEU A N 1
ATOM 709 C CA . LEU A 1 88 ? -4.078 -12.453 1.780 1.00 98.50 88 LEU A CA 1
ATOM 710 C C . LEU A 1 88 ? -4.143 -11.346 2.841 1.00 98.50 88 LEU A C 1
ATOM 712 O O . LEU A 1 88 ? -4.743 -11.538 3.900 1.00 98.50 88 LEU A O 1
ATOM 716 N N . ALA A 1 89 ? -3.586 -10.167 2.563 1.00 98.50 89 ALA A N 1
ATOM 717 C CA . ALA A 1 89 ? -3.680 -9.016 3.457 1.00 98.50 89 ALA A CA 1
ATOM 718 C C . ALA A 1 89 ? -5.135 -8.537 3.624 1.00 98.50 89 ALA A C 1
ATOM 720 O O . ALA A 1 89 ? -5.535 -8.164 4.727 1.00 98.50 89 ALA A O 1
ATOM 721 N N . GLY A 1 90 ? -5.954 -8.603 2.570 1.00 98.44 90 GLY A N 1
ATOM 722 C CA . GLY A 1 90 ? -7.386 -8.310 2.642 1.00 98.44 90 GLY A CA 1
ATOM 723 C C . GLY A 1 90 ? -8.144 -9.304 3.530 1.00 98.44 90 GLY A C 1
ATOM 724 O O . GLY A 1 90 ? -8.987 -8.892 4.326 1.00 98.44 90 GLY A O 1
ATOM 725 N N . LEU A 1 91 ? -7.778 -10.593 3.509 1.00 98.06 91 LEU A N 1
ATOM 726 C CA . LEU A 1 91 ? -8.311 -11.571 4.471 1.00 98.06 91 LEU A CA 1
ATOM 727 C C . LEU A 1 91 ? -7.918 -11.221 5.914 1.00 98.06 91 LEU A C 1
ATOM 729 O O . LEU A 1 91 ? -8.759 -11.275 6.813 1.00 98.06 91 LEU A O 1
ATOM 733 N N . VAL A 1 92 ? -6.668 -10.804 6.147 1.00 97.81 92 VAL A N 1
ATOM 734 C CA . VAL A 1 92 ? -6.242 -10.307 7.469 1.00 97.81 92 VAL A CA 1
ATOM 735 C C . VAL A 1 92 ? -7.081 -9.098 7.893 1.00 97.81 92 VAL A C 1
ATOM 737 O O . VAL A 1 92 ? -7.468 -9.021 9.060 1.00 97.81 92 VAL A O 1
ATOM 740 N N . ALA A 1 93 ? -7.402 -8.186 6.968 1.00 97.94 93 ALA A N 1
ATOM 741 C CA . ALA A 1 93 ? -8.240 -7.025 7.253 1.00 97.94 93 ALA A CA 1
ATOM 742 C C . ALA A 1 93 ? -9.651 -7.419 7.716 1.00 97.94 93 ALA A C 1
ATOM 744 O O . ALA A 1 93 ? -10.117 -6.910 8.735 1.00 97.94 93 ALA A O 1
ATOM 745 N N . VAL A 1 94 ? -10.305 -8.358 7.023 1.00 97.44 94 VAL A N 1
ATOM 746 C CA . VAL A 1 94 ? -11.651 -8.850 7.381 1.00 97.44 94 VAL A CA 1
ATOM 747 C C . VAL A 1 94 ? -11.675 -9.471 8.777 1.00 97.44 94 VAL A C 1
ATOM 749 O O . VAL A 1 94 ? -12.616 -9.267 9.542 1.00 97.44 94 VAL A O 1
ATOM 752 N N . PHE A 1 95 ? -10.628 -10.213 9.135 1.00 96.06 95 PHE A N 1
ATOM 753 C CA . PHE A 1 95 ? -10.555 -10.921 10.411 1.00 96.06 95 PHE A CA 1
ATOM 754 C C . PHE A 1 95 ? -9.747 -10.182 11.482 1.00 96.06 95 PHE A C 1
ATOM 756 O O . PHE A 1 95 ? -9.392 -10.802 12.482 1.00 96.06 95 PHE A O 1
ATOM 763 N N . ALA A 1 96 ? -9.481 -8.880 11.334 1.00 94.94 96 ALA A N 1
ATOM 764 C CA . ALA A 1 96 ? -8.533 -8.122 12.163 1.00 94.94 96 ALA A CA 1
ATOM 765 C C . ALA A 1 96 ? -8.785 -8.184 13.687 1.00 94.94 96 ALA A C 1
ATOM 767 O O . ALA A 1 96 ? -7.862 -8.013 14.485 1.00 94.94 96 ALA A O 1
ATOM 768 N N . GLU A 1 97 ? -10.024 -8.445 14.109 1.00 91.31 97 GLU A N 1
ATOM 769 C CA . GLU A 1 97 ? -10.403 -8.615 15.520 1.00 91.31 97 GLU A CA 1
ATOM 770 C C . GLU A 1 97 ? -10.003 -9.983 16.100 1.00 91.31 97 GLU A C 1
ATOM 772 O O . GLU A 1 97 ? -9.901 -10.138 17.318 1.00 91.31 97 GLU A O 1
ATOM 777 N N . ARG A 1 98 ? -9.757 -10.985 15.249 1.00 91.44 98 ARG A N 1
ATOM 778 C CA . ARG A 1 98 ? -9.416 -12.352 15.655 1.00 91.44 98 ARG A CA 1
ATOM 779 C C . ARG A 1 98 ? -7.932 -12.453 16.042 1.00 91.44 98 ARG A C 1
ATOM 781 O O . ARG A 1 98 ? -7.079 -11.914 15.335 1.00 91.44 98 ARG A O 1
ATOM 788 N N . PRO A 1 99 ? -7.575 -13.220 17.092 1.00 89.12 99 PRO A N 1
ATOM 789 C CA . PRO A 1 99 ? -6.180 -13.387 17.514 1.00 89.12 99 PRO A CA 1
ATOM 790 C C . PRO A 1 99 ? -5.243 -13.889 16.405 1.00 89.12 99 PRO A C 1
ATOM 792 O O . PRO A 1 99 ? -4.098 -13.452 16.322 1.00 89.12 99 PRO A O 1
ATOM 795 N N . MET A 1 100 ? -5.727 -14.768 15.520 1.00 88.31 100 MET A N 1
ATOM 796 C CA . MET A 1 100 ? -4.935 -15.291 14.401 1.00 88.31 100 MET A CA 1
ATOM 797 C C . MET A 1 100 ? -4.563 -14.201 13.387 1.00 88.31 100 MET A C 1
ATOM 799 O O . MET A 1 100 ? -3.417 -14.144 12.949 1.00 88.31 100 MET A O 1
ATOM 803 N N . ALA A 1 101 ? -5.481 -13.282 13.072 1.00 90.38 101 ALA A N 1
ATOM 804 C CA . ALA A 1 101 ? -5.213 -12.186 12.140 1.00 90.38 101 ALA A CA 1
ATOM 805 C C . ALA A 1 101 ? -4.136 -11.229 12.670 1.00 90.38 101 ALA A C 1
ATOM 807 O O . ALA A 1 101 ? -3.365 -10.668 11.897 1.00 90.38 101 ALA A O 1
ATOM 808 N N . LYS A 1 102 ? -3.998 -11.098 13.995 1.00 89.50 102 LYS A N 1
ATOM 809 C CA . LYS A 1 102 ? -2.921 -10.301 14.604 1.00 89.50 102 LYS A CA 1
ATOM 810 C C . LYS A 1 102 ? -1.534 -10.853 14.311 1.00 89.50 102 LYS A C 1
ATOM 812 O O . LYS A 1 102 ? -0.607 -10.066 14.151 1.00 89.50 102 LYS A O 1
ATOM 817 N N . LYS A 1 103 ? -1.397 -12.177 14.179 1.00 91.19 103 LYS A N 1
ATOM 818 C CA . LYS A 1 103 ? -0.150 -12.802 13.711 1.00 91.19 103 LYS A CA 1
ATOM 819 C C . LYS A 1 103 ? 0.131 -12.439 12.252 1.00 91.19 103 LYS A C 1
ATOM 821 O O . LYS A 1 103 ? 1.277 -12.213 11.897 1.00 91.19 103 LYS A O 1
ATOM 826 N N . GLY A 1 104 ? -0.917 -12.305 11.438 1.00 92.50 104 GLY A N 1
ATOM 827 C CA . GLY A 1 104 ? -0.854 -11.840 10.049 1.00 92.50 104 GLY A CA 1
ATOM 828 C C . GLY A 1 104 ? -0.738 -10.323 9.882 1.00 92.50 104 GLY A C 1
ATOM 829 O O . GLY A 1 104 ? -0.716 -9.840 8.756 1.00 92.50 104 GLY A O 1
ATOM 830 N N . ARG A 1 105 ? -0.636 -9.540 10.965 1.00 94.50 105 ARG A N 1
ATOM 831 C CA . ARG A 1 105 ? -0.543 -8.073 10.895 1.00 94.50 105 ARG A CA 1
ATOM 832 C C . ARG A 1 105 ? 0.629 -7.599 10.030 1.00 94.50 105 ARG A C 1
ATOM 834 O O . ARG A 1 105 ? 0.521 -6.562 9.384 1.00 94.50 105 ARG A O 1
ATOM 841 N N . TRP A 1 106 ? 1.735 -8.338 9.989 1.00 95.81 106 TRP A N 1
ATOM 842 C CA . TRP A 1 106 ? 2.870 -7.992 9.131 1.00 95.81 106 TRP A CA 1
ATOM 843 C C . TRP A 1 106 ? 2.498 -7.995 7.638 1.00 95.81 106 TRP A C 1
ATOM 845 O O . TRP A 1 106 ? 2.999 -7.140 6.916 1.00 95.81 106 TRP A O 1
ATOM 855 N N . LEU A 1 107 ? 1.562 -8.850 7.194 1.00 97.31 107 LEU A N 1
ATOM 856 C CA . LEU A 1 107 ? 1.058 -8.855 5.813 1.00 97.31 107 LEU A CA 1
ATOM 857 C C . LEU A 1 107 ? 0.358 -7.538 5.472 1.00 97.31 107 LEU A C 1
ATOM 859 O O . LEU A 1 107 ? 0.576 -7.002 4.393 1.00 97.31 107 LEU A O 1
ATOM 863 N N . LEU A 1 108 ? -0.428 -6.975 6.399 1.00 96.38 108 LEU A N 1
ATOM 864 C CA . LEU A 1 108 ? -1.035 -5.649 6.217 1.00 96.38 108 LEU A CA 1
ATOM 865 C C . LEU A 1 108 ? 0.020 -4.546 6.123 1.00 96.38 108 LEU A C 1
ATOM 867 O O . LEU A 1 108 ? -0.120 -3.635 5.310 1.00 96.38 108 LEU A O 1
ATOM 871 N N . GLY A 1 109 ? 1.074 -4.628 6.938 1.00 97.69 109 GLY A N 1
ATOM 872 C CA . GLY A 1 109 ? 2.196 -3.691 6.874 1.00 97.69 109 GLY A CA 1
ATOM 873 C C . GLY A 1 109 ? 2.913 -3.765 5.525 1.00 97.69 109 GLY A C 1
ATOM 874 O O . GLY A 1 109 ? 3.072 -2.745 4.860 1.00 97.69 109 GLY A O 1
ATOM 875 N N . LEU A 1 110 ? 3.261 -4.974 5.080 1.00 98.44 110 LEU A N 1
ATOM 876 C CA . LEU A 1 110 ? 3.915 -5.210 3.794 1.00 98.44 110 LEU A CA 1
ATOM 877 C C . LEU A 1 110 ? 3.036 -4.768 2.616 1.00 98.44 110 LEU A C 1
ATOM 879 O O . LEU A 1 110 ? 3.512 -4.056 1.737 1.00 98.44 110 LEU A O 1
ATOM 883 N N . ALA A 1 111 ? 1.746 -5.111 2.627 1.00 98.50 111 ALA A N 1
ATOM 884 C CA . ALA A 1 111 ? 0.788 -4.650 1.627 1.00 98.50 111 ALA A CA 1
ATOM 885 C C . ALA A 1 111 ? 0.683 -3.117 1.599 1.00 98.50 111 ALA A C 1
ATOM 887 O O . ALA A 1 111 ? 0.659 -2.520 0.527 1.00 98.50 111 ALA A O 1
ATOM 888 N N . THR A 1 112 ? 0.690 -2.460 2.760 1.00 98.38 112 THR A N 1
ATOM 889 C CA . THR A 1 112 ? 0.708 -0.992 2.839 1.00 98.38 112 THR A CA 1
ATOM 890 C C . THR A 1 112 ? 1.965 -0.419 2.182 1.00 98.38 112 THR A C 1
ATOM 892 O O . THR A 1 112 ? 1.859 0.505 1.378 1.00 98.38 112 THR A O 1
ATOM 895 N N . CYS A 1 113 ? 3.145 -0.982 2.459 1.00 98.38 113 CYS A N 1
ATOM 896 C CA . CYS A 1 113 ? 4.388 -0.565 1.804 1.00 98.38 113 CYS A CA 1
ATOM 897 C C . CYS A 1 113 ? 4.321 -0.762 0.283 1.00 98.38 113 CYS A C 1
ATOM 899 O O . CYS A 1 113 ? 4.717 0.127 -0.466 1.00 98.38 113 CYS A O 1
ATOM 901 N N . MET A 1 114 ? 3.766 -1.887 -0.177 1.00 98.31 114 MET A N 1
ATOM 902 C CA . MET A 1 114 ? 3.576 -2.139 -1.606 1.00 98.31 114 MET A CA 1
ATOM 903 C C . MET A 1 114 ? 2.580 -1.161 -2.239 1.00 98.31 114 MET A C 1
ATOM 905 O O . MET A 1 114 ? 2.777 -0.773 -3.380 1.00 98.31 114 MET A O 1
ATOM 909 N N . LEU A 1 115 ? 1.538 -0.711 -1.528 1.00 98.38 115 LEU A N 1
ATOM 910 C CA . LEU A 1 115 ? 0.628 0.331 -2.032 1.00 98.38 115 LEU A CA 1
ATOM 911 C C . LEU A 1 115 ? 1.315 1.697 -2.162 1.00 98.38 115 LEU A C 1
ATOM 913 O O . LEU A 1 115 ? 1.027 2.428 -3.106 1.00 98.38 115 LEU A O 1
ATOM 917 N N . VAL A 1 116 ? 2.234 2.039 -1.253 1.00 97.94 116 VAL A N 1
ATOM 918 C CA . VAL A 1 116 ? 3.066 3.250 -1.388 1.00 97.94 116 VAL A CA 1
ATOM 919 C C . VAL A 1 116 ? 3.984 3.131 -2.603 1.00 97.94 116 VAL A C 1
ATOM 921 O O . VAL A 1 116 ? 4.066 4.065 -3.398 1.00 97.94 116 VAL A O 1
ATOM 924 N N . LEU A 1 117 ? 4.632 1.975 -2.778 1.00 97.25 117 LEU A N 1
ATOM 925 C CA . LEU A 1 117 ? 5.458 1.708 -3.954 1.00 97.25 117 LEU A CA 1
ATOM 926 C C . LEU A 1 117 ? 4.624 1.777 -5.241 1.00 97.25 117 LEU A C 1
ATOM 928 O O . LEU A 1 117 ? 5.058 2.376 -6.217 1.00 97.25 117 LEU A O 1
ATOM 932 N N . LEU A 1 118 ? 3.407 1.233 -5.235 1.00 96.88 118 LEU A N 1
ATOM 933 C CA . LEU A 1 118 ? 2.478 1.306 -6.361 1.00 96.88 118 LEU A CA 1
ATOM 934 C C . LEU A 1 118 ? 2.100 2.753 -6.697 1.00 96.88 118 LEU A C 1
ATOM 936 O O . LEU A 1 118 ? 2.155 3.137 -7.862 1.00 96.88 118 LEU A O 1
ATOM 940 N N . ALA A 1 119 ? 1.765 3.568 -5.693 1.00 95.62 119 ALA A N 1
ATOM 941 C CA . ALA A 1 119 ? 1.484 4.991 -5.886 1.00 95.62 119 ALA A CA 1
ATOM 942 C C . ALA A 1 119 ? 2.686 5.723 -6.504 1.00 95.62 119 ALA A C 1
ATOM 944 O O . ALA A 1 119 ? 2.522 6.549 -7.401 1.00 95.62 119 ALA A O 1
ATOM 945 N N . TRP A 1 120 ? 3.902 5.379 -6.072 1.00 94.69 120 TRP A N 1
ATOM 946 C CA . TRP A 1 120 ? 5.136 5.899 -6.658 1.00 94.69 120 TRP A CA 1
ATOM 947 C C . TRP A 1 120 ? 5.332 5.455 -8.115 1.00 94.69 120 TRP A C 1
ATOM 949 O O . TRP A 1 120 ? 5.685 6.273 -8.960 1.00 94.69 120 TRP A O 1
ATOM 959 N N . MET A 1 121 ? 5.067 4.189 -8.441 1.00 95.25 121 MET A N 1
ATOM 960 C CA . MET A 1 121 ? 5.172 3.675 -9.813 1.00 95.25 121 MET A CA 1
ATOM 961 C C . MET A 1 121 ? 4.166 4.350 -10.759 1.00 95.25 121 MET A C 1
ATOM 963 O O . MET A 1 121 ? 4.542 4.730 -11.868 1.00 95.25 121 MET A O 1
ATOM 967 N N . TYR A 1 122 ? 2.931 4.593 -10.311 1.00 93.25 122 TYR A N 1
ATOM 968 C CA . TYR A 1 122 ? 1.958 5.384 -11.077 1.00 93.25 122 TYR A CA 1
ATOM 969 C C . TYR A 1 122 ? 2.384 6.843 -11.242 1.00 93.25 122 TYR A C 1
ATOM 971 O O . TYR A 1 122 ? 2.166 7.433 -12.299 1.00 93.25 122 TYR A O 1
ATOM 979 N N . TRP A 1 123 ? 3.007 7.428 -10.219 1.00 91.69 123 TRP A N 1
ATOM 980 C CA . TRP A 1 123 ? 3.571 8.772 -10.305 1.00 91.69 123 TRP A CA 1
ATOM 981 C C . TRP A 1 123 ? 4.695 8.853 -11.347 1.00 91.69 123 TRP A C 1
ATOM 983 O O . TRP A 1 123 ? 4.727 9.802 -12.129 1.00 91.69 123 TRP A O 1
ATOM 993 N N . LEU A 1 124 ? 5.573 7.846 -11.417 1.00 90.06 124 LEU A N 1
ATOM 994 C CA . LEU A 1 124 ? 6.601 7.757 -12.461 1.00 90.06 124 LEU A CA 1
ATOM 995 C C . LEU A 1 124 ? 6.002 7.635 -13.868 1.00 90.06 124 LEU A C 1
ATOM 997 O O . LEU A 1 124 ? 6.531 8.238 -14.796 1.00 90.06 124 LEU A O 1
ATOM 1001 N N . GLU A 1 125 ? 4.909 6.887 -14.015 1.00 87.25 125 GLU A N 1
ATOM 1002 C CA . GLU A 1 125 ? 4.229 6.664 -15.296 1.00 87.25 125 GLU A CA 1
ATOM 1003 C C . GLU A 1 125 ? 3.478 7.912 -15.802 1.00 87.25 125 GLU A C 1
ATOM 1005 O O . GLU A 1 125 ? 3.473 8.191 -16.997 1.00 87.25 125 GLU A O 1
ATOM 1010 N N . HIS A 1 126 ? 2.892 8.710 -14.904 1.00 82.38 126 HIS A N 1
ATOM 1011 C CA . HIS A 1 126 ? 2.047 9.864 -15.252 1.00 82.38 126 HIS A CA 1
ATOM 1012 C C . HIS A 1 126 ? 2.802 11.194 -15.146 1.00 82.38 126 HIS A C 1
ATOM 1014 O O . HIS A 1 126 ? 2.356 12.116 -14.457 1.00 82.38 126 HIS A O 1
ATOM 1020 N N . TRP A 1 127 ? 3.977 11.281 -15.780 1.00 81.19 127 TRP A N 1
ATOM 1021 C CA . TRP A 1 127 ? 4.784 12.513 -15.867 1.00 81.19 127 TRP A CA 1
ATOM 1022 C C . TRP A 1 127 ? 5.061 13.192 -14.519 1.00 81.19 127 TRP A C 1
ATOM 1024 O O . TRP A 1 127 ? 5.301 14.398 -14.449 1.00 81.19 127 TRP A O 1
ATOM 1034 N N . ARG A 1 128 ? 5.039 12.422 -13.427 1.00 77.06 128 ARG A N 1
ATOM 1035 C CA . ARG A 1 128 ? 5.277 12.911 -12.067 1.00 77.06 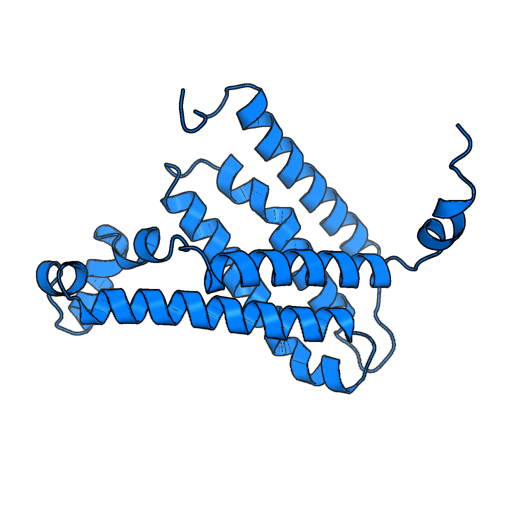128 ARG A CA 1
ATOM 1036 C C . ARG A 1 128 ? 4.280 13.978 -11.602 1.00 77.06 128 ARG A C 1
ATOM 1038 O O . ARG A 1 128 ? 4.617 14.830 -10.774 1.00 77.06 128 ARG A O 1
ATOM 1045 N N . HIS A 1 129 ? 3.024 13.900 -12.038 1.00 85.50 129 HIS A N 1
ATOM 1046 C CA . HIS A 1 129 ? 1.958 14.751 -11.505 1.00 85.50 129 HIS A CA 1
ATOM 1047 C C . HIS A 1 129 ? 1.725 14.471 -10.017 1.00 85.50 129 HIS A C 1
ATOM 1049 O O . HIS A 1 129 ? 1.313 13.378 -9.635 1.00 85.50 129 HIS A O 1
ATOM 1055 N N . LEU A 1 130 ? 1.956 15.466 -9.155 1.00 87.06 130 LEU A N 1
ATOM 1056 C CA . LEU A 1 130 ? 1.771 15.311 -7.708 1.00 87.06 130 LEU A CA 1
ATOM 1057 C C . LEU A 1 130 ? 0.337 14.884 -7.349 1.00 87.06 130 LEU A C 1
ATOM 1059 O O . LEU A 1 130 ? 0.153 14.101 -6.418 1.00 87.06 130 LEU A O 1
ATOM 1063 N N . ALA A 1 131 ? -0.663 15.341 -8.111 1.00 88.06 131 ALA A N 1
ATOM 1064 C CA . ALA A 1 131 ? -2.047 14.907 -7.943 1.00 88.06 131 ALA A CA 1
ATOM 1065 C C . ALA A 1 131 ? -2.201 13.384 -8.081 1.00 88.06 131 ALA A C 1
ATOM 1067 O O . ALA A 1 131 ? -2.828 12.774 -7.220 1.00 88.06 131 ALA A O 1
ATOM 1068 N N . GLN A 1 132 ? -1.540 12.754 -9.059 1.00 88.88 132 GLN A N 1
ATOM 1069 C CA . GLN A 1 132 ? -1.566 11.297 -9.226 1.00 88.88 132 GLN A CA 1
ATOM 1070 C C . GLN A 1 132 ? -1.114 10.589 -7.951 1.00 88.88 132 GLN A C 1
ATOM 1072 O O . GLN A 1 132 ? -1.738 9.634 -7.513 1.00 88.88 132 GLN A O 1
ATOM 1077 N N . PHE A 1 133 ? -0.027 11.051 -7.332 1.00 90.50 133 PHE A N 1
ATOM 1078 C CA . PHE A 1 133 ? 0.486 10.425 -6.115 1.00 90.50 133 PHE A CA 1
ATOM 1079 C C . PHE A 1 133 ? -0.473 10.625 -4.932 1.00 90.50 133 PHE A C 1
ATOM 1081 O O . PHE A 1 133 ? -0.770 9.687 -4.188 1.00 90.50 133 PHE A O 1
ATOM 1088 N N . LEU A 1 134 ? -0.995 11.845 -4.772 1.00 93.69 134 LEU A N 1
ATOM 1089 C CA . LEU A 1 134 ? -1.901 12.199 -3.679 1.00 93.69 134 LEU A CA 1
ATOM 1090 C C . LEU A 1 134 ? -3.271 11.513 -3.783 1.00 93.69 134 LEU A C 1
ATOM 1092 O O . LEU A 1 134 ? -3.878 11.229 -2.748 1.00 93.69 134 LEU A O 1
ATOM 1096 N N . GLU A 1 135 ? -3.732 11.168 -4.983 1.00 92.81 135 GLU A N 1
ATOM 1097 C CA . GLU A 1 135 ? -4.972 10.411 -5.205 1.00 92.81 135 GLU A CA 1
ATOM 1098 C C . GLU A 1 135 ? -4.945 9.014 -4.551 1.00 92.81 135 GLU A C 1
ATOM 1100 O O . GLU A 1 135 ? -5.971 8.469 -4.140 1.00 92.81 135 GLU A O 1
ATOM 1105 N N . TYR A 1 136 ? -3.760 8.438 -4.352 1.00 95.25 136 TYR A N 1
ATOM 1106 C CA . TYR A 1 136 ? -3.607 7.126 -3.719 1.00 95.25 136 TYR A CA 1
ATOM 1107 C C . TYR A 1 136 ? -3.544 7.207 -2.186 1.00 95.25 136 TYR A C 1
ATOM 1109 O O . TYR A 1 136 ? -3.516 6.168 -1.517 1.00 95.25 136 TYR A O 1
ATOM 1117 N N . THR A 1 137 ? -3.575 8.410 -1.597 1.00 97.38 137 THR A N 1
ATOM 1118 C CA . THR A 1 137 ? -3.398 8.604 -0.147 1.00 97.38 137 THR A CA 1
ATOM 1119 C C . THR A 1 137 ? -4.419 7.808 0.663 1.00 97.38 137 THR A C 1
ATOM 1121 O O . THR A 1 137 ? -4.053 7.130 1.624 1.00 97.38 137 THR A O 1
ATOM 1124 N N . LEU A 1 138 ? -5.700 7.845 0.284 1.00 97.06 138 LEU A N 1
ATOM 1125 C CA . LEU A 1 138 ? -6.746 7.123 1.010 1.00 97.06 138 LEU A CA 1
ATOM 1126 C C . LEU A 1 138 ? -6.590 5.601 0.893 1.00 97.06 138 LEU A C 1
ATOM 1128 O O . LEU A 1 138 ? -6.833 4.881 1.863 1.00 97.06 138 LEU A O 1
ATOM 1132 N N . GLN A 1 139 ? -6.118 5.119 -0.258 1.00 97.69 139 GLN A N 1
ATOM 1133 C CA . GLN A 1 139 ? -5.868 3.695 -0.484 1.00 97.69 139 GLN A CA 1
ATOM 1134 C C . GLN A 1 139 ? -4.746 3.172 0.417 1.00 97.69 139 GLN A C 1
ATOM 1136 O O . GLN A 1 139 ? -4.861 2.077 0.958 1.00 97.69 139 GLN A O 1
ATOM 1141 N N . VAL A 1 140 ? -3.700 3.968 0.650 1.00 98.19 140 VAL A N 1
ATOM 1142 C CA . VAL A 1 140 ? -2.639 3.646 1.619 1.00 98.19 140 VAL A CA 1
ATOM 1143 C C . VAL A 1 140 ? -3.141 3.788 3.060 1.00 98.19 140 VAL A C 1
ATOM 1145 O O . VAL A 1 140 ? -2.830 2.960 3.921 1.00 98.19 140 VAL A O 1
ATOM 1148 N N . ALA A 1 141 ? -3.935 4.824 3.344 1.00 98.06 141 ALA A N 1
ATOM 1149 C CA . ALA A 1 141 ? -4.372 5.147 4.697 1.00 98.06 141 ALA A CA 1
ATOM 1150 C C . ALA A 1 141 ? -5.234 4.043 5.326 1.00 98.06 141 ALA A C 1
ATOM 1152 O O . ALA A 1 141 ? -5.037 3.733 6.500 1.00 98.06 141 ALA A O 1
ATOM 1153 N N . PHE A 1 142 ? -6.157 3.425 4.583 1.00 98.00 142 PHE A N 1
ATOM 1154 C CA . PHE A 1 142 ? -7.025 2.368 5.120 1.00 98.00 142 PHE A CA 1
ATOM 1155 C C . PHE A 1 142 ? -6.252 1.186 5.748 1.00 98.00 142 PHE A C 1
ATOM 1157 O O . PHE A 1 142 ? -6.415 0.949 6.953 1.00 98.00 142 PHE A O 1
ATOM 1164 N N . PRO A 1 143 ? -5.395 0.452 5.010 1.00 97.81 143 PRO A N 1
ATOM 1165 C CA . PRO A 1 143 ? -4.639 -0.663 5.572 1.00 97.81 143 PRO A CA 1
ATOM 1166 C C . PRO A 1 143 ? -3.590 -0.207 6.597 1.00 97.81 143 PRO A C 1
ATOM 1168 O O . PRO A 1 143 ? -3.405 -0.900 7.599 1.00 97.81 143 PRO A O 1
ATOM 1171 N N . LEU A 1 144 ? -2.983 0.979 6.441 1.00 98.00 144 LEU A N 1
ATOM 1172 C CA . LEU A 1 144 ? -2.041 1.529 7.426 1.00 98.00 144 LEU A CA 1
ATOM 1173 C C . LEU A 1 144 ? -2.707 1.788 8.783 1.00 98.00 144 LEU A C 1
ATOM 1175 O O . LEU A 1 144 ? -2.189 1.427 9.846 1.00 98.00 144 LEU A O 1
ATOM 1179 N N . LEU A 1 145 ? -3.869 2.439 8.764 1.00 97.94 145 LEU A N 1
ATOM 1180 C CA . LEU A 1 145 ? -4.618 2.756 9.971 1.00 97.94 145 LEU A CA 1
ATOM 1181 C C . LEU A 1 145 ? -5.178 1.479 10.606 1.00 97.94 145 LEU A C 1
ATOM 1183 O O . LEU A 1 145 ? -5.171 1.380 11.834 1.00 97.94 145 LEU A O 1
ATOM 1187 N N . LEU A 1 146 ? -5.592 0.481 9.815 1.00 97.31 146 LEU A N 1
ATOM 1188 C CA . LEU A 1 146 ? -5.999 -0.823 10.347 1.00 97.31 146 LEU A CA 1
ATOM 1189 C C . LEU A 1 146 ? -4.825 -1.548 11.010 1.00 97.31 146 LEU A C 1
ATOM 1191 O O . LEU A 1 146 ? -4.944 -2.010 12.147 1.00 97.31 146 LEU A O 1
ATOM 1195 N N . TRP A 1 147 ? -3.664 -1.563 10.354 1.00 96.94 147 TRP A N 1
ATOM 1196 C CA . TRP A 1 147 ? -2.425 -2.085 10.921 1.00 96.94 147 TRP A CA 1
ATOM 1197 C C . TRP A 1 147 ? -2.096 -1.410 12.256 1.00 96.94 147 TRP A C 1
ATOM 1199 O O . TRP A 1 147 ? -1.718 -2.090 13.211 1.00 96.94 147 TRP A O 1
ATOM 1209 N N . ARG A 1 148 ? -2.289 -0.090 12.373 1.00 95.75 148 ARG A N 1
ATOM 1210 C CA . ARG A 1 148 ? -2.112 0.636 13.640 1.00 95.75 148 ARG A CA 1
ATOM 1211 C C . ARG A 1 148 ? -3.178 0.259 14.676 1.00 95.75 148 ARG A C 1
ATOM 1213 O O . ARG A 1 148 ? -2.826 0.058 15.840 1.00 95.75 148 ARG A O 1
ATOM 1220 N N . ALA A 1 149 ? -4.441 0.106 14.280 1.00 95.62 149 ALA A N 1
ATOM 1221 C CA . ALA A 1 149 ? -5.537 -0.312 15.162 1.00 95.62 149 ALA A CA 1
ATOM 1222 C C . ALA A 1 149 ? -5.289 -1.689 15.804 1.00 95.62 149 ALA A C 1
ATOM 1224 O O . ALA A 1 149 ? -5.735 -1.940 16.925 1.00 95.62 149 ALA A O 1
ATOM 1225 N N . MET A 1 150 ? -4.550 -2.559 15.107 1.00 94.12 150 MET A N 1
ATOM 1226 C CA . MET A 1 150 ? -4.186 -3.914 15.536 1.00 94.12 150 MET A CA 1
ATOM 1227 C C . MET A 1 150 ? -2.973 -3.982 16.483 1.00 94.12 150 MET A C 1
ATOM 1229 O O . MET A 1 150 ? -2.573 -5.079 16.864 1.00 94.12 150 MET A O 1
ATOM 1233 N N . SER A 1 151 ? -2.371 -2.855 16.887 1.00 83.69 151 SER A N 1
ATOM 1234 C CA . SER A 1 151 ? -1.084 -2.833 17.616 1.00 83.69 151 SER A CA 1
ATOM 1235 C C . SER A 1 151 ? -1.089 -3.395 19.048 1.00 83.69 151 SER A C 1
ATOM 1237 O O . SER A 1 151 ? -0.085 -3.273 19.740 1.00 83.69 151 SER A O 1
ATOM 1239 N N . GLY A 1 152 ? -2.185 -3.997 19.517 1.00 77.94 152 GLY A N 1
ATOM 1240 C CA . GLY A 1 152 ? -2.308 -4.537 20.872 1.00 77.94 152 GLY A CA 1
ATOM 1241 C C . GLY A 1 152 ? -2.944 -5.926 20.931 1.00 77.94 152 GLY A C 1
ATOM 1242 O O . GLY A 1 152 ? -3.543 -6.425 19.976 1.00 77.94 152 GLY A O 1
ATOM 1243 N N . THR A 1 153 ? -2.860 -6.552 22.103 1.00 72.31 153 THR A N 1
ATOM 1244 C CA . THR A 1 153 ? -3.401 -7.896 22.368 1.00 72.31 153 THR A CA 1
ATOM 1245 C C . THR A 1 153 ? -4.928 -7.927 22.511 1.00 72.31 153 THR A C 1
ATOM 1247 O O . THR A 1 153 ? -5.529 -8.962 22.237 1.00 72.31 153 THR A O 1
ATOM 1250 N N . GLY A 1 154 ? -5.575 -6.790 22.801 1.00 78.56 154 GLY A N 1
ATOM 1251 C CA . GLY A 1 154 ? -7.035 -6.650 22.966 1.00 78.56 154 GLY A CA 1
ATOM 1252 C C . GLY A 1 154 ? -7.804 -6.181 21.719 1.00 78.56 154 GLY A C 1
ATOM 1253 O O . GLY A 1 154 ? -7.326 -6.309 20.598 1.00 78.56 154 GLY A O 1
ATOM 1254 N N . ALA A 1 155 ? -9.009 -5.640 21.892 1.00 86.62 155 ALA A N 1
ATOM 1255 C CA . ALA A 1 155 ? -9.829 -5.146 20.780 1.00 86.62 155 ALA A CA 1
ATOM 1256 C C . ALA A 1 155 ? -9.111 -4.082 19.919 1.00 86.62 155 ALA A C 1
ATOM 1258 O O . ALA A 1 155 ? -8.171 -3.422 20.376 1.00 86.62 155 ALA A O 1
ATOM 1259 N N . LEU A 1 156 ? -9.571 -3.907 18.674 1.00 92.31 156 LEU A N 1
ATOM 1260 C CA . LEU A 1 156 ? -9.073 -2.855 17.787 1.00 92.31 156 LEU A CA 1
ATOM 1261 C C . LEU A 1 156 ? -9.256 -1.484 18.437 1.00 92.31 156 LEU A C 1
ATOM 1263 O O . LEU A 1 156 ? -10.333 -1.161 18.938 1.00 92.31 156 LEU A O 1
ATOM 1267 N N . LYS A 1 157 ? -8.205 -0.666 18.402 1.00 91.94 157 LYS A N 1
ATOM 1268 C CA . LYS A 1 157 ? -8.216 0.656 19.032 1.00 91.94 157 LYS A CA 1
ATOM 1269 C C . LYS A 1 157 ? -8.393 1.745 17.985 1.00 91.94 157 LYS A C 1
ATOM 1271 O O . LYS A 1 157 ? -7.576 1.876 17.077 1.00 91.94 157 LYS A O 1
ATOM 1276 N N . TRP A 1 158 ? -9.435 2.553 18.148 1.00 93.94 158 TRP A N 1
ATOM 1277 C CA . TRP A 1 158 ? -9.629 3.785 17.391 1.00 93.94 158 TRP A CA 1
ATOM 1278 C C . TRP A 1 158 ? -9.188 4.984 18.228 1.00 93.94 158 TRP A C 1
ATOM 1280 O O . TRP A 1 158 ? -9.486 5.054 19.418 1.00 93.94 158 TRP A O 1
ATOM 1290 N N . THR A 1 159 ? -8.473 5.929 17.618 1.00 93.81 159 THR A N 1
ATOM 1291 C CA . THR A 1 159 ? -7.961 7.118 18.317 1.00 93.81 159 THR A CA 1
ATOM 1292 C C . THR A 1 159 ? -8.320 8.400 17.563 1.00 93.81 159 THR A C 1
ATOM 1294 O O . THR A 1 159 ? -8.449 8.372 16.334 1.00 93.81 159 THR A O 1
ATOM 1297 N N . PRO A 1 160 ? -8.407 9.558 18.245 1.00 94.25 160 PRO A N 1
ATOM 1298 C CA . PRO A 1 160 ? -8.637 10.843 17.580 1.00 94.25 160 PRO A CA 1
ATOM 1299 C C . PRO A 1 160 ? -7.581 11.178 16.514 1.00 94.25 160 PRO A C 1
ATOM 1301 O O . PRO A 1 160 ? -7.899 11.769 15.485 1.00 94.25 160 PRO A O 1
ATOM 1304 N N . GLY A 1 161 ? -6.326 10.757 16.717 1.00 95.94 161 GLY A N 1
ATOM 1305 C CA . GLY A 1 161 ? -5.258 10.906 15.724 1.00 95.94 161 GLY A CA 1
ATOM 1306 C C . GLY A 1 161 ? -5.548 10.165 14.416 1.00 95.94 161 GLY A C 1
ATOM 1307 O O . GLY A 1 161 ? -5.336 10.723 13.345 1.00 95.94 161 GLY A O 1
ATOM 1308 N N . MET A 1 162 ? -6.109 8.956 14.495 1.00 96.00 162 MET A N 1
ATOM 1309 C CA . MET A 1 162 ? -6.495 8.174 13.312 1.00 96.00 162 MET A CA 1
ATOM 1310 C C . MET A 1 162 ? -7.683 8.799 12.580 1.00 96.00 162 MET A C 1
ATOM 1312 O O . MET A 1 162 ? -7.694 8.825 11.355 1.00 96.00 162 MET A O 1
ATOM 1316 N N . SER A 1 163 ? -8.639 9.371 13.319 1.00 95.19 163 SER A N 1
ATOM 1317 C CA . SER A 1 163 ? -9.744 10.136 12.729 1.00 95.19 163 SER A CA 1
ATOM 1318 C C . SER A 1 163 ? -9.238 11.343 11.937 1.00 95.19 163 SER A C 1
ATOM 1320 O O . SER A 1 163 ? -9.640 11.546 10.792 1.00 95.19 163 SER A O 1
ATOM 1322 N N . ARG A 1 164 ? -8.291 12.107 12.501 1.00 97.19 164 ARG A N 1
ATOM 1323 C CA . ARG A 1 164 ? -7.645 13.221 11.788 1.00 97.19 164 ARG A CA 1
ATOM 1324 C C . ARG A 1 164 ? -6.894 12.744 10.546 1.00 97.19 164 ARG A C 1
ATOM 1326 O O . ARG A 1 164 ? -7.099 13.308 9.479 1.00 97.19 164 ARG A O 1
ATOM 1333 N N . ALA A 1 165 ? -6.089 11.690 10.670 1.00 97.56 165 ALA A N 1
ATOM 1334 C CA . ALA A 1 165 ? -5.341 11.128 9.546 1.00 97.56 165 ALA A CA 1
ATOM 1335 C C . ALA A 1 165 ? -6.263 10.669 8.405 1.00 97.56 165 ALA A C 1
ATOM 1337 O O . ALA A 1 165 ? -6.002 10.989 7.250 1.00 97.56 165 ALA A O 1
ATOM 1338 N N . LEU A 1 166 ? -7.373 9.988 8.720 1.00 96.88 166 LEU A N 1
ATOM 1339 C CA . LEU A 1 166 ? -8.342 9.549 7.715 1.00 96.88 166 LEU A CA 1
ATOM 1340 C C . LEU A 1 166 ? -9.004 10.736 7.002 1.00 96.88 166 LEU A C 1
ATOM 1342 O O . LEU A 1 166 ? -9.122 10.723 5.783 1.00 96.88 166 LEU A O 1
ATOM 1346 N N . ARG A 1 167 ? -9.389 11.787 7.737 1.00 97.25 167 ARG A N 1
ATOM 1347 C CA . ARG A 1 167 ? -9.965 13.008 7.141 1.00 97.25 167 ARG A CA 1
ATOM 1348 C C . ARG A 1 167 ? -8.982 13.712 6.208 1.00 97.25 167 ARG A C 1
ATOM 1350 O O . ARG A 1 167 ? -9.383 14.133 5.129 1.00 97.25 167 ARG A O 1
ATOM 1357 N N . ILE A 1 168 ? -7.711 13.805 6.603 1.00 98.12 168 ILE A N 1
ATOM 1358 C CA . ILE A 1 168 ? -6.649 14.362 5.754 1.00 98.12 168 ILE A CA 1
ATOM 1359 C C . ILE A 1 168 ? -6.478 13.504 4.497 1.00 98.12 168 ILE A C 1
ATOM 1361 O O . ILE A 1 168 ? -6.438 14.046 3.400 1.00 98.12 168 ILE A O 1
ATOM 1365 N N . ALA A 1 169 ? -6.442 12.175 4.631 1.00 97.75 169 ALA A N 1
ATOM 1366 C CA . ALA A 1 169 ? -6.303 11.268 3.494 1.00 97.75 169 ALA A CA 1
ATOM 1367 C C . ALA A 1 169 ? -7.466 11.386 2.495 1.00 97.75 169 ALA A C 1
ATOM 1369 O O . ALA A 1 169 ? -7.235 11.416 1.286 1.00 97.75 169 ALA A O 1
ATOM 1370 N N . VAL A 1 170 ? -8.702 11.499 2.996 1.00 97.12 170 VAL A N 1
ATOM 1371 C CA . VAL A 1 170 ? -9.893 11.780 2.180 1.00 97.12 170 VAL A CA 1
ATOM 1372 C C . VAL A 1 170 ? -9.733 13.123 1.466 1.00 97.12 170 VAL A C 1
ATOM 1374 O O . VAL A 1 170 ? -9.851 13.172 0.246 1.00 97.12 170 VAL A O 1
ATOM 1377 N N . ALA A 1 171 ? -9.408 14.195 2.196 1.00 97.69 171 ALA A N 1
ATOM 1378 C CA . ALA A 1 171 ? -9.249 15.526 1.616 1.00 97.69 171 ALA A CA 1
ATOM 1379 C C . ALA A 1 171 ? -8.183 15.554 0.510 1.00 97.69 171 ALA A C 1
ATOM 1381 O O . ALA A 1 171 ? -8.456 16.059 -0.573 1.00 97.69 171 ALA A O 1
ATOM 1382 N N . LEU A 1 172 ? -7.008 14.961 0.750 1.00 97.06 172 LEU A N 1
ATOM 1383 C CA . LEU A 1 172 ? -5.932 14.877 -0.242 1.00 97.06 172 LEU A CA 1
ATOM 1384 C C . LEU A 1 172 ? -6.361 14.101 -1.487 1.00 97.06 172 LEU A C 1
ATOM 1386 O O . LEU A 1 172 ? -6.125 14.566 -2.595 1.00 97.06 172 LEU A O 1
ATOM 1390 N N . THR A 1 173 ? -7.032 12.962 -1.305 1.00 96.25 173 THR A N 1
ATOM 1391 C CA . THR A 1 173 ? -7.476 12.114 -2.421 1.00 96.25 173 THR A CA 1
ATOM 1392 C C . THR A 1 173 ? -8.462 1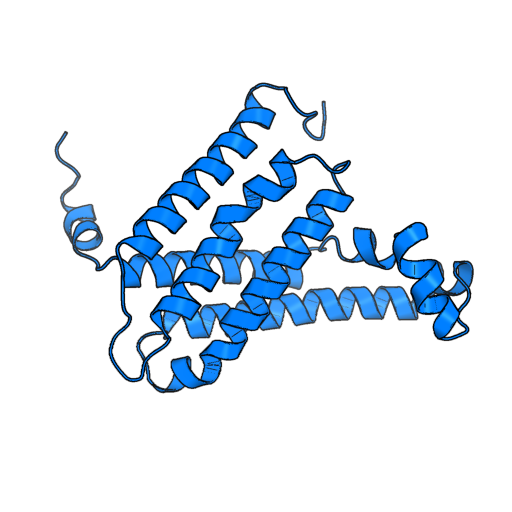2.852 -3.323 1.00 96.25 173 THR A C 1
ATOM 1394 O O . THR A 1 173 ? -8.261 12.925 -4.532 1.00 96.25 173 THR A O 1
ATOM 1397 N N . PHE A 1 174 ? -9.505 13.451 -2.741 1.00 95.25 174 PHE A N 1
ATOM 1398 C CA . PHE A 1 174 ? -10.536 14.136 -3.522 1.00 95.25 174 PHE A CA 1
ATOM 1399 C C . PHE A 1 174 ? -10.079 15.493 -4.062 1.00 95.25 174 PHE A C 1
ATOM 1401 O O . PHE A 1 174 ? -10.483 15.857 -5.162 1.00 95.25 174 PHE A O 1
ATOM 1408 N N . ALA A 1 175 ? -9.223 16.230 -3.345 1.00 95.19 175 ALA A N 1
ATOM 1409 C CA . ALA A 1 175 ? -8.637 17.462 -3.873 1.00 95.19 175 ALA A CA 1
ATOM 1410 C C . ALA A 1 175 ? -7.732 17.166 -5.076 1.00 95.19 175 ALA A C 1
ATOM 1412 O O . ALA A 1 175 ? -7.851 17.830 -6.100 1.00 95.19 175 ALA A O 1
ATOM 1413 N N . ALA A 1 176 ? -6.880 16.141 -4.978 1.00 93.00 176 ALA A N 1
ATOM 1414 C CA . ALA A 1 176 ? -6.017 15.719 -6.072 1.00 93.00 176 ALA A CA 1
ATOM 1415 C C . ALA A 1 176 ? -6.819 15.254 -7.294 1.00 93.00 176 ALA A C 1
ATOM 1417 O O . ALA A 1 176 ? -6.576 15.739 -8.395 1.00 93.00 176 ALA A O 1
ATOM 1418 N N . HIS A 1 177 ? -7.828 14.403 -7.092 1.00 88.94 177 HIS A N 1
ATOM 1419 C CA . HIS A 1 177 ? -8.734 13.993 -8.166 1.00 88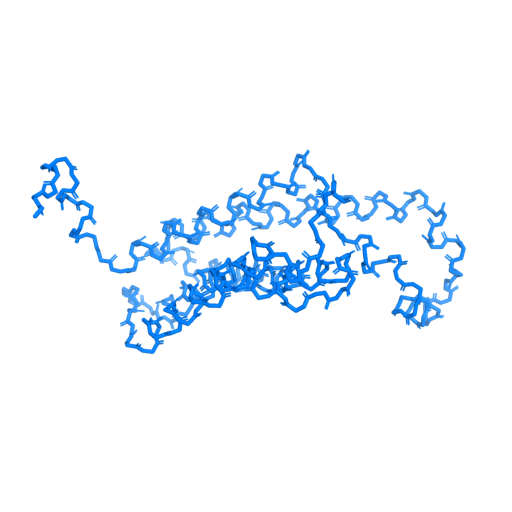.94 177 HIS A CA 1
ATOM 1420 C C . HIS A 1 177 ? -9.472 15.198 -8.782 1.00 88.94 177 HIS A C 1
ATOM 1422 O O . HIS A 1 177 ? -9.594 15.318 -9.999 1.00 88.94 177 HIS A O 1
ATOM 1428 N N . GLY A 1 178 ? -9.899 16.152 -7.948 1.00 90.50 178 GLY A N 1
ATOM 1429 C CA . GLY A 1 178 ? -10.532 17.394 -8.388 1.00 90.50 178 GLY A CA 1
ATOM 1430 C C . GLY A 1 178 ? -9.652 18.250 -9.305 1.00 90.50 178 GLY A C 1
ATOM 1431 O O . GLY A 1 178 ? -10.182 18.892 -10.206 1.00 90.50 178 GLY A O 1
ATOM 1432 N N . LEU A 1 179 ? -8.322 18.225 -9.148 1.00 90.25 179 LEU A N 1
ATOM 1433 C CA . LEU A 1 179 ? -7.404 18.943 -10.046 1.00 90.25 179 LEU A CA 1
ATOM 1434 C C . LEU A 1 179 ? -7.460 18.410 -11.486 1.00 90.25 179 LEU A C 1
ATOM 1436 O O . LEU A 1 179 ? -7.359 19.204 -12.421 1.00 90.25 179 LEU A O 1
ATOM 1440 N N . TYR A 1 180 ? -7.679 17.105 -11.677 1.00 85.62 180 TYR A N 1
ATOM 1441 C CA . TYR A 1 180 ? -7.905 16.531 -13.009 1.00 85.62 180 TYR A CA 1
ATOM 1442 C C . TYR A 1 180 ? -9.242 16.986 -13.595 1.00 85.62 180 TYR A C 1
ATOM 1444 O O . TYR A 1 180 ? -9.297 17.393 -14.751 1.00 85.62 180 TYR A O 1
ATOM 1452 N N . ALA A 1 181 ? -10.306 17.003 -12.787 1.00 86.44 181 ALA A N 1
ATOM 1453 C CA . ALA A 1 181 ? -11.623 17.471 -13.228 1.00 86.44 181 ALA A CA 1
ATOM 1454 C C . ALA A 1 181 ? -11.638 18.964 -13.612 1.00 86.44 181 ALA A C 1
ATOM 1456 O O . ALA A 1 181 ? -12.421 19.377 -14.463 1.00 86.44 181 ALA A O 1
ATOM 1457 N N . LEU A 1 182 ? -10.764 19.769 -13.003 1.00 89.31 182 LEU A N 1
ATOM 1458 C CA . LEU A 1 182 ? -1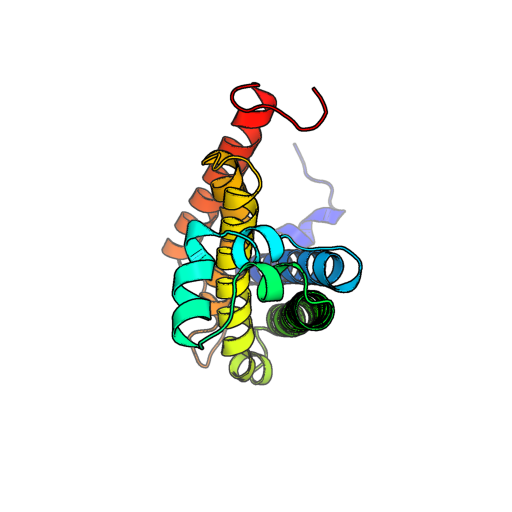0.576 21.186 -13.327 1.00 89.31 182 LEU A CA 1
ATOM 1459 C C . LEU A 1 182 ? -9.651 21.424 -14.535 1.00 89.31 182 LEU A C 1
ATOM 1461 O O . LEU A 1 182 ? -9.451 22.575 -14.915 1.00 89.31 182 LEU A O 1
ATOM 1465 N N . GLY A 1 183 ? -9.065 20.374 -15.121 1.00 85.50 183 GLY A N 1
ATOM 1466 C CA . GLY A 1 183 ? -8.145 20.487 -16.257 1.00 85.50 183 GLY A CA 1
ATOM 1467 C C . GLY A 1 183 ? -6.758 21.035 -15.902 1.00 85.50 183 GLY A C 1
ATOM 1468 O O . GLY A 1 183 ? -6.039 21.491 -16.786 1.00 85.50 183 GLY A O 1
ATOM 1469 N N . VAL A 1 184 ? -6.363 21.005 -14.621 1.00 87.75 184 VAL A N 1
ATOM 1470 C CA . VAL A 1 184 ? -5.017 21.434 -14.183 1.00 87.75 184 VAL A CA 1
ATOM 1471 C C . VAL A 1 184 ? -3.941 20.462 -14.676 1.00 87.75 184 VAL A C 1
ATOM 1473 O O . VAL A 1 184 ? -2.823 20.876 -14.978 1.00 87.75 184 VAL A O 1
ATOM 1476 N N . TYR A 1 185 ? -4.281 19.176 -14.769 1.00 83.94 185 TYR A N 1
ATOM 1477 C CA . TYR A 1 185 ? -3.439 18.133 -15.347 1.00 83.94 185 TYR A CA 1
ATOM 1478 C C . TYR A 1 185 ? -4.123 17.528 -16.578 1.00 83.94 185 TYR A C 1
ATOM 1480 O O . TYR A 1 185 ? -5.352 17.417 -16.582 1.00 83.94 185 TYR A O 1
ATOM 1488 N N . PRO A 1 186 ? -3.356 17.109 -17.602 1.00 77.44 186 PRO A N 1
ATOM 1489 C CA . PRO A 1 186 ? -3.918 16.456 -18.776 1.00 77.44 186 PRO A CA 1
ATOM 1490 C C . PRO A 1 186 ? -4.579 15.133 -18.385 1.00 77.44 186 PRO A C 1
ATOM 1492 O O . PRO A 1 186 ? -4.061 14.378 -17.554 1.00 77.44 186 PRO A O 1
ATOM 1495 N N . VAL A 1 187 ? -5.731 14.864 -18.993 1.00 71.50 187 VAL A N 1
ATOM 1496 C CA . VAL A 1 187 ? -6.496 13.634 -18.795 1.00 71.50 187 VAL A CA 1
ATOM 1497 C C . VAL A 1 187 ? -6.165 12.687 -19.954 1.00 71.50 187 VAL A C 1
ATOM 1499 O O . VAL A 1 187 ? -6.089 13.137 -21.096 1.00 71.50 187 VAL A O 1
ATOM 1502 N N . PRO A 1 188 ? -5.937 11.385 -19.715 1.00 59.62 188 PRO A N 1
ATOM 1503 C CA . PRO A 1 188 ? -5.682 10.448 -20.804 1.00 59.62 188 PRO A CA 1
ATOM 1504 C C . PRO A 1 188 ? -6.836 10.452 -21.819 1.00 59.62 188 PRO A C 1
ATOM 1506 O O . PRO A 1 188 ? -7.986 10.226 -21.444 1.00 59.62 188 PRO A O 1
ATOM 1509 N N . GLY A 1 189 ? -6.529 10.681 -23.100 1.00 59.50 189 GLY A N 1
ATOM 1510 C CA . GLY A 1 189 ? -7.512 10.657 -24.192 1.00 59.50 189 GLY A CA 1
ATOM 1511 C C . GLY A 1 189 ? -8.060 12.018 -24.643 1.00 59.50 189 GLY A C 1
ATOM 1512 O O . GLY A 1 189 ? -8.973 12.035 -25.467 1.00 59.50 189 GLY A O 1
ATOM 1513 N N . THR A 1 190 ? -7.506 13.128 -24.146 1.00 46.97 190 THR A N 1
ATOM 1514 C CA . THR A 1 190 ? -7.706 14.500 -24.661 1.00 46.97 190 THR A CA 1
ATOM 1515 C C . THR A 1 190 ? -6.382 15.095 -25.100 1.00 46.97 190 THR A C 1
ATOM 1517 O O . THR A 1 190 ? -6.355 15.755 -26.158 1.00 46.97 190 THR A O 1
#